Protein AF-F2UQ46-F1 (afdb_monomer)

Organism: Salpingoeca rosetta (strain ATCC 50818 / BSB-021) (NCBI:txid946362)

Nearest PDB structures (foldseek):
  3o65-assembly4_G  TM=6.814E-01  e=1.062E-08  Homo sapiens
  8pw1-assembly6_F  TM=6.190E-01  e=1.074E-02  Homo sapiens

Solvent-accessible surface area (backbone atoms only — not comparable to full-atom values): 15125 Å² total; per-residue (Å²): 132,88,80,50,79,50,65,61,63,87,51,29,34,46,59,35,20,48,21,34,64,69,51,40,86,81,65,51,72,69,53,53,52,45,38,47,72,50,54,46,28,73,75,68,38,80,86,59,77,57,53,56,27,94,57,87,82,64,42,50,58,35,70,67,52,52,37,52,54,38,44,78,73,45,28,45,64,43,74,59,61,89,90,52,71,68,70,75,88,92,68,86,73,80,57,47,29,33,45,38,42,36,64,50,86,48,72,69,26,52,51,27,41,75,69,52,69,28,84,22,61,46,38,23,21,39,33,37,72,44,64,91,47,92,73,73,40,54,26,31,37,42,44,27,88,43,98,61,74,41,81,58,42,42,58,66,47,43,30,55,53,52,40,60,37,44,80,62,68,24,51,46,26,46,26,26,73,51,76,76,77,75,77,72,76,78,78,82,82,80,80,78,87,85,81,88,85,78,91,83,83,85,89,83,86,84,87,82,84,85,80,89,79,88,85,92,86,85,88,82,78,79,91,76,78,87,80,82,79,91,80,85,90,84,87,80,92,78,90,134

Sequence (240 aa):
MDLYFETQRRQQCALHATNNFLQRKAYTRAGFDRICKTVLPAIRGSFFNPYKSPIPGIGNYDASVIVAALNEQGFDMEQHDLRKPLGGDACAWPVVGAIVNMPETGIGSRLARWSGVGDGRHFFCLRRRDFEQDGDGTWVLLDSKLASPQVVGGAGDTRARLQGYLDRHASVYLVKMRRQRGVAPAGDGDHHGDAQAAETRAQQGAGQKPGEQQNGEEERQEDQHKKQDDQQHEQPQHEQ

pLDDT: mean 72.82, std 21.79, range [30.97, 97.94]

Structure (mmCIF, N/CA/C/O backbone):
data_AF-F2UQ46-F1
#
_entry.id   AF-F2UQ46-F1
#
loop_
_atom_site.group_PDB
_atom_site.id
_atom_site.type_symbol
_atom_site.label_atom_id
_atom_site.label_alt_id
_atom_site.label_comp_id
_atom_site.label_asym_id
_atom_site.label_entity_id
_atom_site.label_seq_id
_atom_site.pdbx_PDB_ins_code
_atom_site.Cartn_x
_atom_site.Cartn_y
_atom_site.Cartn_z
_atom_site.occupancy
_atom_site.B_iso_or_equiv
_atom_site.auth_seq_id
_atom_site.auth_comp_id
_atom_site.auth_asym_id
_atom_site.auth_atom_id
_atom_site.pdbx_PDB_model_num
ATOM 1 N N . MET A 1 1 ? -19.564 -11.622 -1.787 1.00 55.31 1 MET A N 1
ATOM 2 C CA . MET A 1 1 ? -18.564 -11.185 -2.779 1.00 55.31 1 MET A CA 1
ATOM 3 C C . MET A 1 1 ? -17.205 -11.630 -2.280 1.00 55.31 1 MET A C 1
ATOM 5 O O . MET A 1 1 ? -16.850 -11.294 -1.148 1.00 55.31 1 MET A O 1
ATOM 9 N N . ASP A 1 2 ? -16.518 -12.453 -3.065 1.00 79.25 2 ASP A N 1
ATOM 10 C CA . ASP A 1 2 ? -15.220 -13.003 -2.682 1.00 79.25 2 ASP A CA 1
ATOM 11 C C . ASP A 1 2 ? -14.162 -11.902 -2.709 1.00 79.25 2 ASP A C 1
ATOM 13 O O . ASP A 1 2 ? -14.099 -11.097 -3.637 1.00 79.25 2 ASP A O 1
ATOM 17 N N . LEU A 1 3 ? -13.371 -11.829 -1.640 1.00 87.81 3 LEU A N 1
ATOM 18 C CA . LEU A 1 3 ? -12.334 -10.822 -1.470 1.00 87.81 3 LEU A CA 1
ATOM 19 C C . LEU A 1 3 ? -11.101 -11.247 -2.270 1.00 87.81 3 LEU A C 1
ATOM 21 O O . LEU A 1 3 ? -10.565 -12.336 -2.061 1.00 87.81 3 LEU A O 1
ATOM 25 N N . TYR A 1 4 ? -10.633 -10.387 -3.165 1.00 93.38 4 TYR A N 1
ATOM 26 C CA . TYR A 1 4 ? -9.419 -10.653 -3.921 1.00 93.38 4 TYR A CA 1
ATOM 27 C C . TYR A 1 4 ? -8.184 -10.443 -3.035 1.00 93.38 4 TYR A C 1
ATOM 29 O O . TYR A 1 4 ? -8.066 -9.429 -2.338 1.00 93.38 4 TYR A O 1
ATOM 37 N N . PHE A 1 5 ? -7.249 -11.396 -3.079 1.00 94.12 5 PHE A N 1
ATOM 38 C CA . PHE A 1 5 ? -6.028 -11.365 -2.279 1.00 94.12 5 PHE A CA 1
ATOM 39 C C . PHE A 1 5 ? -4.853 -12.050 -2.988 1.00 94.12 5 PHE A C 1
ATOM 41 O O . PHE A 1 5 ? -4.930 -13.214 -3.378 1.00 94.12 5 PHE A O 1
ATOM 48 N N . GLU A 1 6 ? -3.743 -11.328 -3.120 1.00 92.69 6 GLU A N 1
ATOM 49 C CA . GLU A 1 6 ? -2.448 -11.833 -3.565 1.00 92.69 6 GLU A CA 1
ATOM 50 C C . GLU A 1 6 ? -1.479 -11.951 -2.385 1.00 92.69 6 GLU A C 1
ATOM 52 O O . GLU A 1 6 ? -1.165 -10.965 -1.708 1.00 92.69 6 GLU A O 1
ATOM 57 N N . THR A 1 7 ? -0.941 -13.156 -2.198 1.00 89.38 7 THR A N 1
ATOM 58 C CA . THR A 1 7 ? 0.204 -13.422 -1.321 1.00 89.38 7 THR A CA 1
ATOM 59 C C . THR A 1 7 ? 1.517 -13.090 -2.029 1.00 89.38 7 THR A C 1
ATOM 61 O O . THR A 1 7 ? 1.673 -13.348 -3.228 1.00 89.38 7 THR A O 1
ATOM 64 N N . GLN A 1 8 ? 2.488 -12.579 -1.278 1.00 80.12 8 GLN A N 1
ATOM 65 C CA . GLN A 1 8 ? 3.733 -12.038 -1.799 1.00 80.12 8 GLN A CA 1
ATOM 66 C C . GLN A 1 8 ? 4.575 -13.111 -2.477 1.00 80.12 8 GLN A C 1
ATOM 68 O O . GLN A 1 8 ? 4.823 -14.185 -1.927 1.00 80.12 8 GLN A O 1
ATOM 73 N N . ARG A 1 9 ? 5.123 -12.768 -3.645 1.00 73.69 9 ARG A N 1
ATOM 74 C CA . ARG A 1 9 ? 6.247 -13.491 -4.242 1.00 73.69 9 ARG A CA 1
ATOM 75 C C . ARG A 1 9 ? 7.438 -12.545 -4.373 1.00 73.69 9 ARG A C 1
ATOM 77 O O . ARG A 1 9 ? 7.348 -11.501 -5.013 1.00 73.69 9 ARG A O 1
ATOM 84 N N . ARG A 1 10 ? 8.587 -12.932 -3.808 1.00 77.50 10 ARG A N 1
ATOM 85 C CA . ARG A 1 10 ? 9.839 -12.143 -3.845 1.00 77.50 10 ARG A CA 1
ATOM 86 C C . ARG A 1 10 ? 9.646 -10.744 -3.233 1.00 77.50 10 ARG A C 1
ATOM 88 O O . ARG A 1 10 ? 8.941 -10.612 -2.246 1.00 77.50 10 ARG A O 1
ATOM 95 N N . GLN A 1 11 ? 10.266 -9.702 -3.786 1.00 76.94 11 GLN A N 1
ATOM 96 C CA . GLN A 1 11 ? 10.249 -8.329 -3.259 1.00 76.94 11 GLN A CA 1
ATOM 97 C C . GLN A 1 11 ? 9.155 -7.447 -3.892 1.00 76.94 11 GLN A C 1
ATOM 99 O O . GLN A 1 11 ? 9.347 -6.252 -4.045 1.00 76.94 11 GLN A O 1
ATOM 104 N N . GLN A 1 12 ? 8.014 -8.022 -4.293 1.00 83.88 12 GLN A N 1
ATOM 105 C CA . GLN A 1 12 ? 6.952 -7.325 -5.042 1.00 83.88 12 GLN A CA 1
ATOM 106 C C . GLN A 1 12 ? 5.817 -6.780 -4.156 1.00 83.88 12 GLN A C 1
ATOM 108 O O . GLN A 1 12 ? 4.672 -6.693 -4.598 1.00 83.88 12 GLN A O 1
ATOM 113 N N . CYS A 1 13 ? 6.102 -6.418 -2.902 1.00 90.75 13 CYS A N 1
ATOM 114 C CA . CYS A 1 13 ? 5.077 -5.983 -1.944 1.00 90.75 13 CYS A CA 1
ATOM 115 C C . CYS A 1 13 ? 4.262 -4.777 -2.438 1.00 90.75 13 CYS A C 1
ATOM 117 O O . CYS A 1 13 ? 3.047 -4.774 -2.289 1.00 90.75 13 CYS A O 1
ATOM 119 N N . ALA A 1 14 ? 4.887 -3.807 -3.112 1.00 92.31 14 ALA A N 1
ATOM 120 C CA . ALA A 1 14 ? 4.182 -2.661 -3.689 1.00 92.31 14 ALA A CA 1
ATOM 121 C C . ALA A 1 14 ? 3.149 -3.074 -4.755 1.00 92.31 14 ALA A C 1
ATOM 123 O O . ALA A 1 14 ? 2.016 -2.604 -4.724 1.00 92.31 14 ALA A O 1
ATOM 124 N N . LEU A 1 15 ? 3.512 -3.999 -5.654 1.00 94.06 15 LEU A N 1
ATOM 125 C CA . LEU A 1 15 ? 2.605 -4.525 -6.681 1.00 94.06 15 LEU A CA 1
ATOM 126 C C . LEU A 1 15 ? 1.394 -5.213 -6.042 1.00 94.06 15 LEU A C 1
ATOM 128 O O . LEU A 1 15 ? 0.252 -4.927 -6.402 1.00 94.06 15 LEU A O 1
ATOM 132 N N . HIS A 1 16 ? 1.648 -6.099 -5.078 1.00 94.75 16 HIS A N 1
ATOM 133 C CA . HIS A 1 16 ? 0.586 -6.837 -4.402 1.00 94.75 16 HIS A CA 1
ATOM 134 C C . HIS A 1 16 ? -0.289 -5.920 -3.551 1.00 94.75 16 HIS A C 1
ATOM 136 O O . HIS A 1 16 ? -1.504 -6.052 -3.595 1.00 94.75 16 HIS A O 1
ATOM 142 N N . ALA A 1 17 ? 0.287 -4.945 -2.841 1.00 96.56 17 ALA A N 1
ATOM 143 C CA . ALA A 1 17 ? -0.478 -3.947 -2.096 1.00 96.56 17 ALA A CA 1
ATOM 144 C C . ALA A 1 17 ? -1.436 -3.172 -3.015 1.00 96.56 17 ALA A C 1
ATOM 146 O O . ALA A 1 17 ? -2.591 -2.960 -2.648 1.00 96.56 17 ALA A O 1
ATOM 147 N N . THR A 1 18 ? -0.999 -2.808 -4.226 1.00 96.94 18 THR A N 1
ATOM 148 C CA . THR A 1 18 ? -1.844 -2.133 -5.220 1.00 96.94 18 THR A CA 1
ATOM 149 C C . THR A 1 18 ? -2.939 -3.036 -5.778 1.00 96.94 18 THR A C 1
ATOM 151 O O . THR A 1 18 ? -4.098 -2.630 -5.784 1.00 96.94 18 THR A O 1
ATOM 154 N N . ASN A 1 19 ? -2.621 -4.260 -6.207 1.00 96.62 19 ASN A N 1
ATOM 155 C CA . ASN A 1 19 ? -3.632 -5.200 -6.710 1.00 96.62 19 ASN A CA 1
ATOM 156 C C . ASN A 1 19 ? -4.651 -5.572 -5.623 1.00 96.62 19 ASN A C 1
ATOM 158 O O . ASN A 1 19 ? -5.857 -5.569 -5.869 1.00 96.62 19 ASN A O 1
ATOM 162 N N . ASN A 1 20 ? -4.178 -5.817 -4.399 1.00 96.50 20 ASN A N 1
ATOM 163 C CA . ASN A 1 20 ? -5.026 -6.055 -3.236 1.00 96.50 20 ASN A CA 1
ATOM 164 C C . ASN A 1 20 ? -5.917 -4.845 -2.951 1.00 96.50 20 ASN A C 1
ATOM 166 O O . ASN A 1 20 ? -7.113 -5.004 -2.743 1.00 96.50 20 ASN A O 1
ATOM 170 N N . PHE A 1 21 ? -5.384 -3.624 -2.999 1.00 96.31 21 PHE A N 1
ATOM 171 C CA . PHE A 1 21 ? -6.189 -2.420 -2.798 1.00 96.31 21 PHE A CA 1
ATOM 172 C C . PHE A 1 21 ? -7.291 -2.273 -3.863 1.00 96.31 21 PHE A C 1
ATOM 174 O O . PHE A 1 21 ? -8.438 -1.956 -3.540 1.00 96.31 21 PHE A O 1
ATOM 181 N N . LEU A 1 22 ? -6.941 -2.525 -5.129 1.00 95.19 22 LEU A N 1
ATOM 182 C CA . LEU A 1 22 ? -7.849 -2.464 -6.278 1.00 95.19 22 LEU A CA 1
ATOM 183 C C . LEU A 1 22 ? -8.808 -3.658 -6.354 1.00 95.19 22 LEU A C 1
ATOM 185 O O . LEU A 1 22 ? -9.691 -3.660 -7.208 1.00 95.19 22 LEU A O 1
ATOM 189 N N . GLN A 1 23 ? -8.629 -4.657 -5.483 1.00 94.81 23 GLN A N 1
ATOM 190 C CA . GLN A 1 23 ? -9.434 -5.876 -5.420 1.00 94.81 23 GLN A CA 1
ATOM 191 C C . GLN A 1 23 ? -9.486 -6.648 -6.751 1.00 94.81 23 GLN A C 1
ATOM 193 O O . GLN A 1 23 ? -10.472 -7.306 -7.070 1.00 94.81 23 GLN A O 1
ATOM 198 N N . ARG A 1 24 ? -8.403 -6.578 -7.535 1.00 95.06 24 ARG A N 1
ATOM 199 C CA . ARG A 1 24 ? -8.207 -7.335 -8.779 1.00 95.06 24 ARG A CA 1
ATOM 200 C C . ARG A 1 24 ? -6.747 -7.295 -9.214 1.00 95.06 24 ARG A C 1
ATOM 202 O O . ARG A 1 24 ? -5.991 -6.404 -8.828 1.00 95.06 24 ARG A O 1
ATOM 209 N N . LYS A 1 25 ? -6.378 -8.184 -10.137 1.00 95.00 25 LYS A N 1
ATOM 210 C CA . LYS A 1 25 ? -5.054 -8.192 -10.777 1.00 95.00 25 LYS A CA 1
ATOM 211 C C . LYS A 1 25 ? -4.927 -7.098 -11.842 1.00 95.00 25 LYS A C 1
ATOM 213 O O . LYS A 1 25 ? -4.844 -7.387 -13.033 1.00 95.00 25 LYS A O 1
ATOM 218 N N . ALA A 1 26 ? -4.969 -5.836 -11.425 1.00 96.25 26 ALA A N 1
ATOM 219 C CA . ALA A 1 26 ? -4.916 -4.685 -12.329 1.00 96.25 26 ALA A CA 1
ATOM 220 C C . ALA A 1 26 ? -3.523 -4.484 -12.941 1.00 96.25 26 ALA A C 1
ATOM 222 O O . ALA A 1 26 ? -3.402 -4.063 -14.090 1.00 96.25 26 ALA A O 1
ATOM 223 N N . TYR A 1 27 ? -2.477 -4.807 -12.182 1.00 95.00 27 TYR A N 1
ATOM 224 C CA . TYR A 1 27 ? -1.097 -4.624 -12.593 1.00 95.00 27 TYR A CA 1
ATOM 225 C C . TYR A 1 27 ? -0.311 -5.932 -12.557 1.00 95.00 27 TYR A C 1
ATOM 227 O O . TYR A 1 27 ? -0.532 -6.836 -11.750 1.00 95.00 27 TYR A O 1
ATOM 235 N N . THR A 1 28 ? 0.673 -5.999 -13.447 1.00 93.06 28 THR A N 1
ATOM 236 C CA . THR A 1 28 ? 1.763 -6.973 -13.416 1.00 93.06 28 THR A CA 1
ATOM 237 C C . THR A 1 28 ? 3.072 -6.237 -13.150 1.00 93.06 28 THR A C 1
ATOM 239 O O . THR A 1 28 ? 3.133 -5.009 -13.236 1.00 93.06 28 THR A O 1
ATOM 242 N N . ARG A 1 29 ? 4.154 -6.985 -12.912 1.00 89.31 29 ARG A N 1
ATOM 243 C CA . ARG A 1 29 ? 5.511 -6.421 -12.855 1.00 89.31 29 ARG A CA 1
ATOM 244 C C . ARG A 1 29 ? 5.823 -5.551 -14.079 1.00 89.31 29 ARG A C 1
ATOM 246 O O . ARG A 1 29 ? 6.318 -4.445 -13.924 1.00 89.31 29 ARG A O 1
ATOM 253 N N . ALA A 1 30 ? 5.479 -6.018 -15.281 1.00 89.00 30 ALA A N 1
ATOM 254 C CA . ALA A 1 30 ? 5.693 -5.254 -16.509 1.00 89.00 30 ALA A CA 1
ATOM 255 C C . ALA A 1 30 ? 4.884 -3.943 -16.525 1.00 89.00 30 ALA A C 1
ATOM 257 O O . ALA A 1 30 ? 5.377 -2.920 -16.992 1.00 89.00 30 ALA A O 1
ATOM 258 N N . GLY A 1 31 ? 3.667 -3.955 -15.968 1.00 90.50 31 GLY A N 1
ATOM 259 C CA . GLY A 1 31 ? 2.848 -2.753 -15.801 1.00 90.50 31 GLY A CA 1
ATOM 260 C C . GLY A 1 31 ? 3.481 -1.725 -14.858 1.00 90.50 31 GLY A C 1
ATOM 261 O O . GLY A 1 31 ? 3.540 -0.547 -15.195 1.00 90.50 31 GLY A O 1
ATOM 262 N N . PHE A 1 32 ? 4.017 -2.161 -13.717 1.00 90.75 32 PHE A N 1
ATOM 263 C CA . PHE A 1 32 ? 4.753 -1.274 -12.808 1.00 90.75 32 PHE A CA 1
ATOM 264 C C . PHE A 1 32 ? 6.066 -0.776 -13.428 1.00 90.75 32 PHE A C 1
ATOM 266 O O . PHE A 1 32 ? 6.385 0.406 -13.332 1.00 90.75 32 PHE A O 1
ATOM 273 N N . ASP A 1 33 ? 6.792 -1.641 -14.142 1.00 87.75 33 ASP A N 1
ATOM 274 C CA . ASP A 1 33 ? 8.019 -1.256 -14.843 1.00 87.75 33 ASP A CA 1
ATOM 275 C C . ASP A 1 33 ? 7.740 -0.197 -15.931 1.00 87.75 33 ASP A C 1
ATOM 277 O O . ASP A 1 33 ? 8.563 0.697 -16.128 1.00 87.75 33 ASP A O 1
ATOM 281 N N . ARG A 1 34 ? 6.575 -0.241 -16.598 1.00 89.44 34 ARG A N 1
ATOM 282 C CA . ARG A 1 34 ? 6.111 0.816 -17.518 1.00 89.44 34 ARG A CA 1
ATOM 283 C C . ARG A 1 34 ? 5.908 2.145 -16.790 1.00 89.44 34 ARG A C 1
ATOM 285 O O . ARG A 1 34 ? 6.371 3.175 -17.271 1.00 89.44 34 ARG A O 1
ATOM 292 N N . ILE A 1 35 ? 5.243 2.136 -15.632 1.00 88.38 35 ILE A N 1
ATOM 293 C CA . ILE A 1 35 ? 5.022 3.351 -14.827 1.00 88.38 35 ILE A CA 1
ATOM 294 C C . ILE A 1 35 ? 6.360 4.000 -14.461 1.00 88.38 35 ILE A C 1
ATOM 296 O O . ILE A 1 35 ? 6.535 5.203 -14.654 1.00 88.38 35 ILE A O 1
ATOM 300 N N . CYS A 1 36 ? 7.326 3.199 -14.010 1.00 84.50 36 CYS A N 1
ATOM 301 C CA . CYS A 1 36 ? 8.673 3.668 -13.706 1.00 84.50 36 CYS A CA 1
ATOM 302 C C . CYS A 1 36 ? 9.379 4.284 -14.924 1.00 84.50 36 CYS A C 1
ATOM 304 O O . CYS A 1 36 ? 10.020 5.318 -14.797 1.00 84.50 36 CYS A O 1
ATOM 306 N N . LYS A 1 37 ? 9.277 3.668 -16.105 1.00 81.75 37 LYS A N 1
ATOM 307 C CA . LYS A 1 37 ? 10.033 4.097 -17.297 1.00 81.75 37 LYS A CA 1
ATOM 308 C C . LYS A 1 37 ? 9.385 5.236 -18.077 1.00 81.75 37 LYS A C 1
ATOM 310 O O . LYS A 1 37 ? 10.080 5.919 -18.820 1.00 81.75 37 LYS A O 1
ATOM 315 N N . THR A 1 38 ? 8.074 5.415 -17.951 1.00 80.25 38 THR A N 1
ATOM 316 C CA . THR A 1 38 ? 7.314 6.323 -18.820 1.00 80.25 38 THR A CA 1
ATOM 317 C C . THR A 1 38 ? 6.565 7.380 -18.023 1.00 80.25 38 THR A C 1
ATOM 319 O O . THR A 1 38 ? 6.729 8.569 -18.276 1.00 80.25 38 THR A O 1
ATOM 322 N N . VAL A 1 39 ? 5.766 6.968 -17.038 1.00 78.31 39 VAL A N 1
ATOM 323 C CA . VAL A 1 39 ? 4.841 7.875 -16.341 1.00 78.31 39 VAL A CA 1
ATOM 324 C C . VAL A 1 39 ? 5.587 8.787 -15.369 1.00 78.31 39 VAL A C 1
ATOM 326 O O . VAL A 1 39 ? 5.401 10.001 -15.387 1.00 78.31 39 VAL A O 1
ATOM 329 N N . LEU A 1 40 ? 6.463 8.227 -14.532 1.00 78.44 40 LEU A N 1
ATOM 330 C CA . LEU A 1 40 ? 7.175 9.012 -13.520 1.00 78.44 40 LEU A CA 1
ATOM 331 C C . LEU A 1 40 ? 8.181 10.015 -14.113 1.00 78.44 40 LEU A C 1
ATOM 333 O O . LEU A 1 40 ? 8.153 11.165 -13.675 1.00 78.44 40 LEU A O 1
ATOM 337 N N . PRO A 1 41 ? 8.995 9.664 -15.128 1.00 78.00 41 PRO A N 1
ATOM 338 C CA . PRO A 1 41 ? 9.852 10.627 -15.816 1.00 78.00 41 PRO A CA 1
ATOM 339 C C . PRO A 1 41 ? 9.079 11.787 -16.451 1.00 78.00 41 PRO A C 1
ATOM 341 O O . PRO A 1 41 ? 9.528 12.927 -16.379 1.00 78.00 41 PRO A O 1
ATOM 344 N N . ALA A 1 42 ? 7.894 11.527 -17.014 1.00 68.69 42 ALA A N 1
ATOM 345 C CA . ALA A 1 42 ? 7.064 12.571 -17.615 1.00 68.69 42 ALA A CA 1
ATOM 346 C C . ALA A 1 42 ? 6.514 13.574 -16.583 1.00 68.69 42 ALA A C 1
ATOM 348 O O . ALA A 1 42 ? 6.337 14.745 -16.903 1.00 68.69 42 ALA A O 1
ATOM 349 N N . ILE A 1 43 ? 6.256 13.132 -15.345 1.00 69.81 43 ILE A N 1
ATOM 350 C CA . ILE A 1 43 ? 5.653 13.965 -14.288 1.00 69.81 43 ILE A CA 1
ATOM 351 C C . ILE A 1 43 ? 6.714 14.620 -13.388 1.00 69.81 43 ILE A C 1
ATOM 353 O O . ILE A 1 43 ? 6.498 15.718 -12.882 1.00 69.81 43 ILE A O 1
ATOM 357 N N . ARG A 1 44 ? 7.846 13.948 -13.143 1.00 70.56 44 ARG A N 1
ATOM 358 C CA . ARG A 1 44 ? 8.874 14.377 -12.171 1.00 70.56 44 ARG A CA 1
ATOM 359 C C . ARG A 1 44 ? 10.229 14.712 -12.802 1.00 70.56 44 ARG A C 1
ATOM 361 O O . ARG A 1 44 ? 11.149 15.084 -12.078 1.00 70.56 44 ARG A O 1
ATOM 368 N N . GLY A 1 45 ? 10.345 14.595 -14.125 1.00 66.75 45 GLY A N 1
ATOM 369 C CA . GLY A 1 45 ? 11.578 14.796 -14.882 1.00 66.75 45 GLY A CA 1
ATOM 370 C C . GLY A 1 45 ? 12.426 13.525 -15.008 1.00 66.75 45 GLY A C 1
ATOM 371 O O . GLY A 1 45 ? 12.419 12.649 -14.142 1.00 66.75 45 GLY A O 1
ATOM 372 N N . SER A 1 46 ? 13.201 13.437 -16.093 1.00 64.06 46 SER A N 1
ATOM 373 C CA . SER A 1 46 ? 13.976 12.243 -16.476 1.00 64.06 46 SER A CA 1
ATOM 374 C C . SER A 1 46 ? 15.101 11.842 -15.514 1.00 64.06 46 SER A C 1
ATOM 376 O O . SER A 1 46 ? 15.623 10.738 -15.627 1.00 64.06 46 SER A O 1
ATOM 378 N N . PHE A 1 47 ? 15.473 12.708 -14.566 1.00 60.31 47 PHE A N 1
ATOM 379 C CA . PHE A 1 47 ? 16.511 12.438 -13.562 1.00 60.31 47 PHE A CA 1
ATOM 380 C C . PHE A 1 47 ? 15.962 11.823 -12.262 1.00 60.31 47 PHE A C 1
ATOM 382 O O . PHE A 1 47 ? 16.732 11.516 -11.353 1.00 60.31 47 PHE A O 1
ATOM 389 N N . PHE A 1 48 ? 14.643 11.632 -12.148 1.00 61.72 48 PHE A N 1
ATOM 390 C CA . PHE A 1 48 ? 14.037 10.959 -11.001 1.00 61.72 48 PHE A CA 1
ATOM 391 C C . PHE A 1 48 ? 14.252 9.440 -11.091 1.00 61.72 48 PHE A C 1
ATOM 393 O O . PHE A 1 48 ? 13.882 8.830 -12.092 1.00 61.72 48 PHE A O 1
ATOM 400 N N . ASN A 1 49 ? 14.808 8.814 -10.045 1.00 59.16 49 ASN A N 1
ATOM 401 C CA . ASN A 1 49 ? 14.930 7.356 -9.960 1.00 59.16 49 ASN A CA 1
ATOM 402 C C . ASN A 1 49 ? 13.684 6.748 -9.277 1.00 59.16 49 ASN A C 1
ATOM 404 O O . ASN A 1 49 ? 13.542 6.867 -8.060 1.00 59.16 49 ASN A O 1
ATOM 408 N N . PRO A 1 50 ? 12.787 6.070 -10.014 1.00 58.16 50 PRO A N 1
ATOM 409 C CA . PRO A 1 50 ? 11.556 5.489 -9.472 1.00 58.16 50 PRO A CA 1
ATOM 410 C C . PRO A 1 50 ? 11.768 4.115 -8.809 1.00 58.16 50 PRO A C 1
ATOM 412 O O . PRO A 1 50 ? 10.803 3.478 -8.375 1.00 58.16 50 PRO A O 1
ATOM 415 N N . TYR A 1 51 ? 13.010 3.623 -8.774 1.00 61.59 51 TYR A N 1
ATOM 416 C CA . TYR A 1 51 ? 13.375 2.328 -8.214 1.00 61.59 51 TYR A CA 1
ATOM 417 C C . TYR A 1 51 ? 14.113 2.505 -6.884 1.00 61.59 51 TYR A C 1
ATOM 419 O O . TYR A 1 51 ? 15.058 3.282 -6.781 1.00 61.59 51 TYR A O 1
ATOM 427 N N . LYS A 1 52 ? 13.728 1.718 -5.871 1.00 58.88 52 LYS A N 1
ATOM 428 C CA . LYS A 1 52 ? 14.410 1.678 -4.562 1.00 58.88 52 LYS A CA 1
ATOM 429 C C . LYS A 1 52 ? 15.609 0.726 -4.516 1.00 58.88 52 LYS A C 1
ATOM 431 O O . LYS A 1 52 ? 16.231 0.564 -3.471 1.00 58.88 52 LYS A O 1
ATOM 436 N N . SER A 1 53 ? 15.920 0.071 -5.633 1.00 52.44 53 SER A N 1
ATOM 437 C CA . SER A 1 53 ? 17.089 -0.790 -5.798 1.00 52.44 53 SER A CA 1
ATOM 438 C C . SER A 1 53 ? 17.877 -0.339 -7.031 1.00 52.44 53 SER A C 1
ATOM 440 O O . SER A 1 53 ? 17.253 0.003 -8.039 1.00 52.44 53 SER A O 1
ATOM 442 N N . PRO A 1 54 ? 19.222 -0.384 -6.995 1.00 49.06 54 PRO A N 1
ATOM 443 C CA . PRO A 1 54 ? 20.067 -0.108 -8.158 1.00 49.06 54 PRO A CA 1
ATOM 444 C C . PRO A 1 54 ? 19.923 -1.154 -9.277 1.00 49.06 54 PRO A C 1
ATOM 446 O O . PRO A 1 54 ? 20.493 -0.972 -10.349 1.00 49.06 54 PRO A O 1
ATOM 449 N N . ILE A 1 55 ? 19.167 -2.238 -9.055 1.00 53.78 55 ILE A N 1
ATOM 450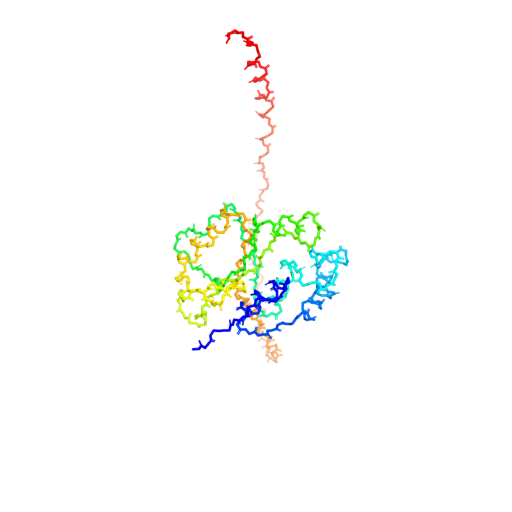 C CA . ILE A 1 55 ? 18.912 -3.285 -10.047 1.00 53.78 55 ILE A CA 1
ATOM 451 C C . ILE A 1 55 ? 17.460 -3.165 -10.546 1.00 53.78 55 ILE A C 1
ATOM 453 O O . ILE A 1 55 ? 16.521 -3.583 -9.848 1.00 53.78 55 ILE A O 1
ATOM 457 N N . PRO A 1 56 ? 17.241 -2.633 -11.763 1.00 54.34 56 PRO A N 1
ATOM 458 C CA . PRO A 1 56 ? 15.923 -2.586 -12.379 1.00 54.34 56 PRO A CA 1
ATOM 459 C C . PRO A 1 56 ? 15.291 -3.982 -12.439 1.00 54.34 56 PRO A C 1
ATOM 461 O O . PRO A 1 56 ? 15.906 -4.951 -12.883 1.00 54.34 56 PRO A O 1
ATOM 464 N N . GLY A 1 57 ? 14.034 -4.095 -12.005 1.00 55.09 57 GLY A N 1
ATOM 465 C CA . GLY A 1 57 ? 13.262 -5.331 -12.135 1.00 55.09 57 GLY A CA 1
ATOM 466 C C . GLY A 1 57 ? 13.299 -6.300 -10.943 1.00 55.09 57 GLY A C 1
ATOM 467 O O . GLY A 1 57 ? 12.686 -7.359 -11.007 1.00 55.09 57 GLY A O 1
ATOM 468 N N . ILE A 1 58 ? 13.914 -5.987 -9.804 1.00 61.03 58 ILE A N 1
ATOM 469 C CA . ILE A 1 58 ? 13.755 -6.864 -8.617 1.00 61.03 58 ILE A CA 1
ATOM 470 C C . ILE A 1 58 ? 12.334 -6.769 -8.015 1.00 61.03 58 ILE A C 1
ATOM 472 O O . ILE A 1 58 ? 11.875 -7.689 -7.334 1.00 61.03 58 ILE A O 1
ATOM 476 N N . GLY A 1 59 ? 11.590 -5.711 -8.358 1.00 61.50 59 GLY A N 1
ATOM 477 C CA . GLY A 1 59 ? 10.215 -5.484 -7.908 1.00 61.50 59 GLY A CA 1
ATOM 478 C C . GLY A 1 59 ? 10.097 -4.603 -6.663 1.00 61.50 59 GLY A C 1
ATOM 479 O O . GLY A 1 59 ? 8.998 -4.447 -6.143 1.00 61.50 59 GLY A O 1
ATOM 480 N N . ASN A 1 60 ? 11.211 -4.022 -6.207 1.00 77.88 60 ASN A N 1
ATOM 481 C CA . ASN A 1 60 ? 11.247 -3.070 -5.103 1.00 77.88 60 ASN A CA 1
ATOM 482 C C . ASN A 1 60 ? 10.893 -1.657 -5.606 1.00 77.88 60 ASN A C 1
ATOM 484 O O . ASN A 1 60 ? 11.760 -0.898 -6.053 1.00 77.88 60 ASN A O 1
ATOM 488 N N . TYR A 1 61 ? 9.597 -1.355 -5.603 1.00 84.50 61 TYR A N 1
ATOM 489 C CA . TYR A 1 61 ? 9.044 -0.110 -6.129 1.00 84.50 61 TYR A CA 1
ATOM 490 C C . TYR A 1 61 ? 8.884 0.953 -5.042 1.00 84.50 61 TYR A C 1
ATOM 492 O O . TYR A 1 61 ? 8.582 0.649 -3.887 1.00 84.50 61 TYR A O 1
ATOM 500 N N . ASP A 1 62 ? 9.053 2.215 -5.430 1.00 85.56 62 ASP A N 1
ATOM 501 C CA . ASP A 1 62 ? 8.762 3.348 -4.560 1.00 85.56 62 ASP A CA 1
ATOM 502 C C . ASP A 1 62 ? 7.251 3.624 -4.429 1.00 85.56 62 ASP A C 1
ATOM 504 O O . ASP A 1 62 ? 6.451 3.244 -5.288 1.00 85.56 62 ASP A O 1
ATOM 508 N N . ALA A 1 63 ? 6.857 4.337 -3.366 1.00 89.62 63 ALA A N 1
ATOM 509 C CA . ALA A 1 63 ? 5.477 4.772 -3.160 1.00 89.62 63 ALA A CA 1
ATOM 510 C C . ALA A 1 63 ? 4.942 5.593 -4.346 1.00 89.62 63 ALA A C 1
ATOM 512 O O . ALA A 1 63 ? 3.764 5.482 -4.675 1.00 89.62 63 ALA A O 1
ATOM 513 N N . SER A 1 64 ? 5.790 6.363 -5.036 1.00 89.62 64 SER A N 1
ATOM 514 C CA . SER A 1 64 ? 5.410 7.112 -6.241 1.00 89.62 64 SER A CA 1
ATOM 515 C C . SER A 1 64 ? 4.862 6.228 -7.367 1.00 89.62 64 SER A C 1
ATOM 517 O O . SER A 1 64 ? 3.966 6.659 -8.092 1.00 89.62 64 SER A O 1
ATOM 519 N N . VAL A 1 65 ? 5.330 4.981 -7.485 1.00 91.69 65 VAL A N 1
ATOM 520 C CA . VAL A 1 65 ? 4.808 4.010 -8.460 1.00 91.69 65 VAL A CA 1
ATOM 521 C C . VAL A 1 65 ? 3.377 3.616 -8.095 1.00 91.69 65 VAL A C 1
ATOM 523 O O . VAL A 1 65 ? 2.515 3.564 -8.969 1.00 91.69 65 VAL A O 1
ATOM 526 N N . ILE A 1 66 ? 3.107 3.415 -6.800 1.00 95.12 66 ILE A N 1
ATOM 527 C CA . ILE A 1 66 ? 1.761 3.133 -6.284 1.00 95.12 66 ILE A CA 1
ATOM 528 C C . ILE A 1 66 ? 0.843 4.341 -6.508 1.00 95.12 66 ILE A C 1
ATOM 530 O O . ILE A 1 66 ? -0.272 4.159 -6.987 1.00 95.12 66 ILE A O 1
ATOM 534 N N . VAL A 1 67 ? 1.314 5.565 -6.230 1.00 94.31 67 VAL A N 1
ATOM 535 C CA . VAL A 1 67 ? 0.555 6.803 -6.497 1.00 94.31 67 VAL A CA 1
ATOM 536 C C . VAL A 1 67 ? 0.157 6.875 -7.969 1.00 94.31 67 VAL A C 1
ATOM 538 O O . VAL A 1 67 ? -1.015 7.055 -8.279 1.00 94.31 67 VAL A O 1
ATOM 541 N N . ALA A 1 68 ? 1.110 6.698 -8.886 1.00 93.06 68 ALA A N 1
ATOM 542 C CA . ALA A 1 68 ? 0.837 6.754 -10.318 1.00 93.06 68 ALA A CA 1
ATOM 543 C C . ALA A 1 68 ? -0.141 5.652 -10.768 1.00 93.06 68 ALA A C 1
ATOM 545 O O . ALA A 1 68 ? -1.077 5.938 -11.512 1.00 93.06 68 ALA A O 1
ATOM 546 N N . ALA A 1 69 ? 0.025 4.423 -10.269 1.00 95.38 69 ALA A N 1
ATOM 547 C CA . ALA A 1 69 ? -0.880 3.313 -10.559 1.00 95.38 69 ALA A CA 1
ATOM 548 C C . ALA A 1 69 ? -2.308 3.594 -10.066 1.00 95.38 69 ALA A C 1
ATOM 550 O O . ALA A 1 69 ? -3.269 3.451 -10.813 1.00 95.38 69 ALA A O 1
ATOM 551 N N . LEU A 1 70 ? -2.470 4.043 -8.821 1.00 95.88 70 LEU A N 1
ATOM 552 C CA . LEU A 1 70 ? -3.784 4.381 -8.270 1.00 95.88 70 LEU A CA 1
ATOM 553 C C . LEU A 1 70 ? -4.416 5.576 -8.996 1.00 95.88 70 LEU A C 1
ATOM 555 O O . LEU A 1 70 ? -5.621 5.560 -9.257 1.00 95.88 70 LEU A O 1
ATOM 559 N N . ASN A 1 71 ? -3.606 6.549 -9.420 1.00 94.12 71 ASN A N 1
ATOM 560 C CA . ASN A 1 71 ? -4.070 7.681 -10.214 1.00 94.12 71 ASN A CA 1
ATOM 561 C C . ASN A 1 71 ? -4.643 7.255 -11.570 1.00 94.12 71 ASN A C 1
ATOM 563 O O . ASN A 1 71 ? -5.707 7.756 -11.934 1.00 94.12 71 ASN A O 1
ATOM 567 N N . GLU A 1 72 ? -3.995 6.330 -12.289 1.00 94.38 72 GLU A N 1
ATOM 568 C CA . GLU A 1 72 ? -4.527 5.748 -13.537 1.00 94.38 72 GLU A CA 1
ATOM 569 C C . GLU A 1 72 ? -5.883 5.047 -13.317 1.00 94.38 72 GLU A C 1
ATOM 571 O O . GLU A 1 72 ? -6.681 4.949 -14.244 1.00 94.38 72 GLU A O 1
ATOM 576 N N . GLN A 1 73 ? -6.163 4.580 -12.094 1.00 95.00 73 GLN A N 1
ATOM 577 C CA . GLN A 1 73 ? -7.400 3.880 -11.727 1.00 95.00 73 GLN A CA 1
ATOM 578 C C . GLN A 1 73 ? -8.457 4.783 -11.066 1.00 95.00 73 GLN A C 1
ATOM 580 O O . GLN A 1 73 ? -9.436 4.276 -10.525 1.00 95.00 73 GLN A O 1
ATOM 585 N N . GLY A 1 74 ? -8.279 6.108 -11.094 1.00 94.19 74 GLY A N 1
ATOM 586 C CA . GLY A 1 74 ? -9.267 7.050 -10.554 1.00 94.19 74 GLY A CA 1
ATOM 587 C C . GLY A 1 74 ? -9.246 7.196 -9.030 1.00 94.19 74 GLY A C 1
ATOM 588 O O . GLY A 1 74 ? -10.240 7.616 -8.443 1.00 94.19 74 GLY A O 1
ATOM 589 N N . PHE A 1 75 ? 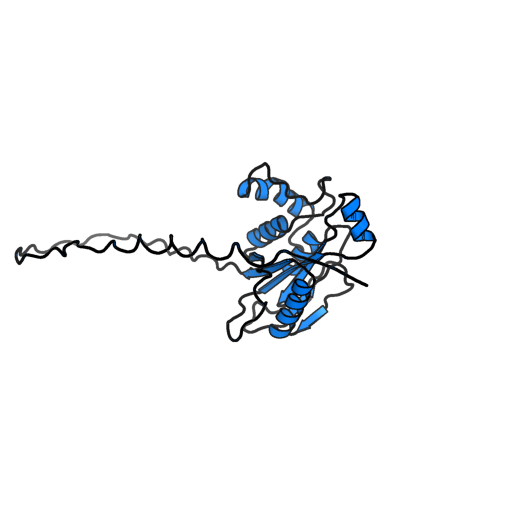-8.127 6.881 -8.381 1.00 94.50 75 PHE A N 1
ATOM 590 C CA . PHE A 1 75 ? -7.922 7.125 -6.954 1.00 94.50 75 PHE A CA 1
ATOM 591 C C . PHE A 1 75 ? -6.862 8.203 -6.738 1.00 94.50 75 PHE A C 1
ATOM 593 O O . PHE A 1 75 ? -5.915 8.308 -7.512 1.00 94.50 75 PHE A O 1
ATOM 600 N N . ASP A 1 76 ? -7.014 8.975 -5.667 1.00 93.94 76 ASP A N 1
ATOM 601 C CA . ASP A 1 76 ? -5.997 9.890 -5.154 1.00 93.94 76 ASP A CA 1
ATOM 602 C C . ASP A 1 76 ? -5.355 9.264 -3.914 1.00 93.94 76 ASP A C 1
ATOM 604 O O . ASP A 1 76 ? -6.061 8.852 -2.992 1.00 93.94 76 ASP A O 1
ATOM 608 N N . MET A 1 77 ? -4.023 9.180 -3.893 1.00 94.56 77 MET A N 1
ATOM 609 C CA . MET A 1 77 ? -3.245 8.663 -2.764 1.00 94.56 77 MET A CA 1
ATOM 610 C C . MET A 1 77 ? -2.367 9.773 -2.184 1.00 94.56 77 MET A C 1
ATOM 612 O O . MET A 1 77 ? -1.438 10.245 -2.838 1.00 94.56 77 MET A O 1
ATOM 616 N N . GLU A 1 78 ? -2.635 10.149 -0.937 1.00 91.81 78 GLU A N 1
ATOM 617 C CA . GLU A 1 78 ? -1.974 11.257 -0.242 1.00 91.81 78 GLU A CA 1
ATOM 618 C C . GLU A 1 78 ? -1.267 10.746 1.011 1.00 91.81 78 GLU A C 1
ATOM 620 O O . GLU A 1 78 ? -1.840 9.982 1.788 1.00 91.81 78 GLU A O 1
ATOM 625 N N . GLN A 1 79 ? -0.021 11.167 1.237 1.00 93.81 79 GLN A N 1
ATOM 626 C CA . GLN A 1 79 ? 0.682 10.821 2.470 1.00 93.81 79 GLN A CA 1
ATOM 627 C C . GLN A 1 79 ? 0.060 11.561 3.657 1.00 93.81 79 GLN A C 1
ATOM 629 O O . GLN A 1 79 ? -0.127 12.776 3.611 1.00 93.81 79 GLN A O 1
ATOM 634 N N . HIS A 1 80 ? -0.223 10.830 4.731 1.00 91.06 80 HIS A N 1
ATOM 635 C CA . HIS A 1 80 ? -0.673 11.412 5.987 1.00 91.06 80 HIS A CA 1
ATOM 636 C C . HIS A 1 80 ? 0.488 12.100 6.714 1.00 91.06 80 HIS A C 1
ATOM 638 O O . HIS A 1 80 ? 1.605 11.577 6.769 1.00 91.06 80 HIS A O 1
ATOM 644 N N . ASP A 1 81 ? 0.214 13.268 7.292 1.00 84.44 81 ASP A N 1
ATOM 645 C CA . ASP A 1 81 ? 1.180 14.013 8.100 1.00 84.44 81 ASP A CA 1
ATOM 646 C C . ASP A 1 81 ? 1.352 13.330 9.462 1.00 84.44 81 ASP A C 1
ATOM 648 O O . ASP A 1 81 ? 0.414 13.281 10.254 1.00 84.44 81 ASP A O 1
ATOM 652 N N . LEU A 1 82 ? 2.561 12.835 9.747 1.00 80.06 82 LEU A N 1
ATOM 653 C CA . LEU A 1 82 ? 2.889 12.110 10.983 1.00 80.06 82 LEU A CA 1
ATOM 654 C C . LEU A 1 82 ? 2.608 12.917 12.259 1.00 80.06 82 LEU A C 1
ATOM 656 O O . LEU A 1 82 ? 2.444 12.337 13.326 1.00 80.06 82 LEU A O 1
ATOM 660 N N . ARG A 1 83 ? 2.568 14.250 12.158 1.00 77.31 83 ARG A N 1
ATOM 661 C CA . ARG A 1 83 ? 2.329 15.156 13.291 1.00 77.31 83 ARG A CA 1
ATOM 662 C C . ARG A 1 83 ? 0.849 15.298 13.630 1.00 77.31 83 ARG A C 1
ATOM 664 O O . ARG A 1 83 ? 0.514 15.879 14.656 1.00 77.31 83 ARG A O 1
ATOM 671 N N . LYS A 1 84 ? -0.038 14.833 12.748 1.00 80.75 84 LYS A N 1
ATOM 672 C CA . LYS A 1 84 ? -1.484 14.924 12.929 1.00 80.75 84 LYS A CA 1
ATOM 673 C C . LYS A 1 84 ? -2.003 13.565 13.385 1.00 80.75 84 LYS A C 1
ATOM 675 O O . LYS A 1 84 ? -1.706 12.570 12.718 1.00 80.75 84 LYS A O 1
ATOM 680 N N . PRO A 1 85 ? -2.802 13.493 14.459 1.00 77.38 85 PRO A N 1
ATOM 681 C CA . PRO A 1 85 ? -3.443 12.240 14.816 1.00 77.38 85 PRO A CA 1
ATOM 682 C C . PRO A 1 85 ? -4.338 11.777 13.664 1.00 77.38 85 PRO A C 1
ATOM 684 O O . PRO A 1 85 ? -4.976 12.583 12.977 1.00 77.38 85 PRO A O 1
ATOM 687 N N . LEU A 1 86 ? -4.413 10.464 13.457 1.00 78.44 86 LEU A N 1
ATOM 688 C CA . LEU A 1 86 ? -5.411 9.846 12.584 1.00 78.44 86 LEU A CA 1
ATOM 689 C C . LEU A 1 86 ? -6.776 9.834 13.290 1.00 78.44 86 LEU A C 1
ATOM 691 O O . LEU A 1 86 ? -7.379 8.788 13.499 1.00 78.44 86 LEU A O 1
ATOM 695 N N . GLY A 1 87 ? -7.254 11.005 13.706 1.00 64.81 87 GLY A N 1
ATOM 696 C CA . GLY A 1 87 ? -8.493 11.139 14.460 1.00 64.81 87 GLY A CA 1
ATOM 697 C C . GLY A 1 87 ? -8.605 12.458 15.219 1.00 64.81 87 GLY A C 1
ATOM 698 O O . GLY A 1 87 ? -7.770 12.774 16.058 1.00 64.81 87 GLY A O 1
ATOM 699 N N . GLY A 1 88 ? -9.680 13.178 14.912 1.00 54.47 88 GLY A N 1
ATOM 700 C CA . GLY A 1 88 ? -10.377 14.163 15.736 1.00 54.47 88 GLY A CA 1
ATOM 701 C C . GLY A 1 88 ? -11.867 14.043 15.385 1.00 54.47 88 GLY A C 1
ATOM 702 O O . GLY A 1 88 ? -12.192 13.643 14.260 1.00 54.47 88 GLY A O 1
ATOM 703 N N . ASP A 1 89 ? -12.751 14.265 16.353 1.00 55.66 89 ASP A N 1
ATOM 704 C CA . ASP A 1 89 ? -14.145 13.811 16.310 1.00 55.66 89 ASP A CA 1
ATOM 705 C C . ASP A 1 89 ? -15.009 14.405 15.171 1.00 55.66 89 ASP A C 1
ATOM 707 O O . ASP A 1 89 ? -14.792 15.510 14.678 1.00 55.66 89 ASP A O 1
ATOM 711 N N . ALA A 1 90 ? -16.034 13.626 14.796 1.00 52.25 90 ALA A N 1
ATOM 712 C CA . ALA A 1 90 ? -17.252 13.976 14.045 1.00 52.25 90 ALA A CA 1
ATOM 713 C C . ALA A 1 90 ? -17.219 14.219 12.516 1.00 52.25 90 ALA A C 1
ATOM 715 O O . ALA A 1 90 ? -18.295 14.257 11.919 1.00 52.25 90 ALA A O 1
ATOM 716 N N . CYS A 1 91 ? -16.073 14.329 11.836 1.00 48.50 91 CYS A N 1
ATOM 717 C CA . CYS A 1 91 ? -16.081 14.550 10.377 1.00 48.50 91 CYS A CA 1
ATOM 718 C C . CYS A 1 91 ? -16.119 13.244 9.560 1.00 48.50 91 CYS A C 1
ATOM 720 O O . CYS A 1 91 ? -15.485 12.249 9.920 1.00 48.50 91 CYS A O 1
ATOM 722 N N . ALA A 1 92 ? -16.827 13.277 8.424 1.00 62.94 92 ALA A N 1
ATOM 723 C CA . ALA A 1 92 ? -16.818 12.221 7.419 1.00 62.94 92 ALA A CA 1
ATOM 724 C C . ALA A 1 92 ? -15.374 11.818 7.078 1.00 62.94 92 ALA A C 1
ATOM 726 O O . ALA A 1 92 ? -14.521 12.671 6.827 1.00 62.94 92 ALA A O 1
ATOM 727 N N . TRP A 1 93 ? -15.103 10.514 7.039 1.00 76.31 93 TRP A N 1
ATOM 728 C CA . TRP A 1 93 ? -13.823 9.968 6.597 1.00 76.31 93 TRP A CA 1
ATOM 729 C C . TRP A 1 93 ? -13.989 9.432 5.167 1.00 76.31 93 TRP A C 1
ATOM 731 O O . TRP A 1 93 ? -14.224 8.239 4.993 1.00 76.31 93 TRP A O 1
ATOM 741 N N . PRO A 1 94 ? -13.897 10.281 4.116 1.00 80.88 94 PRO A N 1
ATOM 742 C CA . PRO A 1 94 ? -14.155 9.898 2.720 1.00 80.88 94 PRO A CA 1
ATOM 743 C C . PRO A 1 94 ? -13.001 9.076 2.116 1.00 80.88 94 PRO A C 1
ATOM 745 O O . PRO A 1 94 ? -12.672 9.193 0.935 1.00 80.88 94 PRO A O 1
ATOM 748 N N . VAL A 1 95 ? -12.326 8.292 2.952 1.00 88.44 95 VAL A N 1
ATOM 749 C CA . VAL A 1 95 ? -11.190 7.451 2.610 1.00 88.44 95 VAL A CA 1
ATOM 750 C C . VAL A 1 95 ? -11.720 6.048 2.367 1.00 88.44 95 VAL A C 1
ATOM 752 O O . VAL A 1 95 ? -12.416 5.470 3.196 1.00 88.44 95 VAL A O 1
ATOM 755 N N . VAL A 1 96 ? -11.380 5.488 1.212 1.00 92.06 96 VAL A N 1
ATOM 756 C CA . VAL A 1 96 ? -11.816 4.142 0.811 1.00 92.06 96 VAL A CA 1
ATOM 757 C C . VAL A 1 96 ? -10.780 3.076 1.171 1.00 92.06 96 VAL A C 1
ATOM 759 O O . VAL A 1 96 ? -11.086 1.881 1.212 1.00 92.06 96 VAL A O 1
ATOM 762 N N . GLY A 1 97 ? -9.550 3.495 1.465 1.00 94.38 97 GLY A N 1
ATOM 763 C CA . GLY A 1 97 ? -8.508 2.631 1.990 1.00 94.38 97 GLY A CA 1
ATOM 764 C C . GLY A 1 97 ? -7.224 3.387 2.325 1.00 94.38 97 GLY A C 1
ATOM 765 O O . GLY A 1 97 ? -7.138 4.600 2.162 1.00 94.38 97 GLY A O 1
ATOM 766 N N . ALA A 1 98 ? -6.207 2.663 2.769 1.00 96.62 98 ALA A N 1
ATOM 767 C CA . ALA A 1 98 ? -4.885 3.196 3.045 1.00 96.62 98 ALA A CA 1
ATOM 768 C C . ALA A 1 98 ? -3.800 2.245 2.529 1.00 96.62 98 ALA A C 1
ATOM 770 O O . ALA A 1 98 ? -3.962 1.026 2.585 1.00 96.62 98 ALA A O 1
ATOM 771 N N . ILE A 1 99 ? -2.683 2.802 2.068 1.00 97.94 99 ILE A N 1
ATOM 772 C CA . ILE A 1 99 ? -1.440 2.071 1.803 1.00 97.94 99 ILE A CA 1
ATOM 773 C C . ILE A 1 99 ? -0.469 2.385 2.940 1.00 97.94 99 ILE A C 1
ATOM 775 O O . ILE A 1 99 ? -0.282 3.547 3.296 1.00 97.94 99 ILE A O 1
ATOM 779 N N . VAL A 1 100 ? 0.165 1.367 3.510 1.00 97.12 100 VAL A N 1
ATOM 780 C CA . VAL A 1 100 ? 1.121 1.517 4.613 1.00 97.12 100 VAL A CA 1
ATOM 781 C C . VAL A 1 100 ? 2.493 1.053 4.151 1.00 97.12 100 VAL A C 1
ATOM 783 O O . VAL A 1 100 ? 2.614 -0.021 3.575 1.00 97.12 100 VAL A O 1
ATOM 786 N N . ASN A 1 101 ? 3.518 1.860 4.418 1.00 95.00 101 ASN A N 1
ATOM 787 C CA . ASN A 1 101 ? 4.925 1.554 4.185 1.00 95.00 101 ASN A CA 1
ATOM 788 C C . ASN A 1 101 ? 5.647 1.379 5.530 1.00 95.00 101 ASN A C 1
ATOM 790 O O . ASN A 1 101 ? 6.149 2.344 6.127 1.00 95.00 101 ASN A O 1
ATOM 794 N N . MET A 1 102 ? 5.671 0.146 6.021 1.00 93.06 102 MET A N 1
ATOM 795 C CA . MET A 1 102 ? 6.152 -0.206 7.354 1.00 93.06 102 MET A CA 1
ATOM 796 C C . MET A 1 102 ? 7.660 -0.485 7.347 1.00 93.06 102 MET A C 1
ATOM 798 O O . MET A 1 102 ? 8.113 -1.267 6.511 1.00 93.06 102 MET A O 1
ATOM 802 N N . PRO A 1 103 ? 8.454 0.092 8.267 1.00 89.31 103 PRO A N 1
ATOM 803 C CA . PRO A 1 103 ? 9.842 -0.311 8.436 1.00 89.31 103 PRO A CA 1
ATOM 804 C C . PRO A 1 103 ? 9.916 -1.726 9.019 1.00 89.31 103 PRO A C 1
ATOM 806 O O . PRO A 1 103 ? 9.291 -2.043 10.029 1.00 89.31 103 PRO A O 1
ATOM 809 N N . GLU A 1 104 ? 10.720 -2.580 8.402 1.00 82.75 104 GLU A N 1
ATOM 810 C CA . GLU A 1 104 ? 10.999 -3.920 8.894 1.00 82.75 104 GLU A CA 1
ATOM 811 C C . GLU A 1 104 ? 12.206 -3.899 9.832 1.00 82.75 104 GLU A C 1
ATOM 813 O O . GLU A 1 104 ? 13.263 -3.323 9.529 1.00 82.75 104 GLU A O 1
ATOM 818 N N . THR A 1 105 ? 12.079 -4.572 10.973 1.00 74.88 105 THR A N 1
ATOM 819 C CA . THR A 1 105 ? 13.074 -4.550 12.058 1.00 74.88 105 THR A CA 1
ATOM 820 C C . THR A 1 105 ? 13.916 -5.827 12.166 1.00 74.88 105 THR A C 1
ATOM 822 O O . THR A 1 105 ? 14.865 -5.860 12.955 1.00 74.88 105 THR A O 1
ATOM 825 N N . GLY A 1 106 ? 13.613 -6.853 11.362 1.00 73.19 106 GLY A N 1
ATOM 826 C CA . GLY A 1 106 ? 14.282 -8.157 11.389 1.00 73.19 106 GLY A CA 1
ATOM 827 C C . GLY A 1 106 ? 15.720 -8.158 10.850 1.00 73.19 106 GLY A C 1
ATOM 828 O O . GLY A 1 106 ? 16.158 -7.249 10.150 1.00 73.19 106 GLY A O 1
ATOM 829 N N . ILE A 1 107 ? 16.472 -9.224 11.141 1.00 73.56 107 ILE A N 1
ATOM 830 C CA . ILE A 1 107 ? 17.862 -9.396 10.669 1.00 73.56 107 ILE A CA 1
ATOM 831 C C . ILE A 1 107 ? 17.952 -9.312 9.136 1.00 73.56 107 ILE A C 1
ATOM 833 O O . ILE A 1 107 ? 18.830 -8.632 8.608 1.00 73.56 107 ILE A O 1
ATOM 837 N N . GLY A 1 108 ? 17.001 -9.923 8.422 1.00 69.50 108 GLY A N 1
ATOM 838 C CA . GLY A 1 108 ? 16.942 -9.871 6.958 1.00 69.50 108 GLY A CA 1
ATOM 839 C C . GLY A 1 108 ? 16.773 -8.456 6.394 1.00 69.50 108 GLY A C 1
ATOM 840 O O . GLY A 1 108 ? 17.409 -8.120 5.398 1.00 69.50 108 GLY A O 1
ATOM 841 N N . SER A 1 109 ? 15.992 -7.588 7.047 1.00 70.38 109 SER A N 1
ATOM 842 C CA . SER A 1 109 ? 15.818 -6.202 6.593 1.00 70.38 109 SER A CA 1
ATOM 843 C C . SER A 1 109 ? 17.030 -5.328 6.914 1.00 70.38 109 SER A C 1
ATOM 845 O O . SER A 1 109 ? 17.377 -4.448 6.128 1.00 70.38 109 SER A O 1
ATOM 847 N N . ARG A 1 110 ? 17.731 -5.597 8.026 1.00 73.44 110 ARG A N 1
ATOM 848 C CA . ARG A 1 110 ? 19.020 -4.956 8.344 1.00 73.44 110 ARG A CA 1
ATOM 849 C C . ARG A 1 110 ? 20.076 -5.291 7.292 1.00 73.44 110 ARG A C 1
ATOM 851 O O . ARG A 1 110 ? 20.751 -4.386 6.812 1.00 73.44 110 ARG A O 1
ATOM 858 N N . LEU A 1 111 ? 20.161 -6.560 6.890 1.00 70.69 111 LEU A N 1
ATOM 859 C CA . LEU A 1 111 ? 21.038 -7.016 5.808 1.00 70.69 111 LEU A CA 1
ATOM 860 C C . LEU A 1 111 ? 20.659 -6.390 4.460 1.00 70.69 111 LEU A C 1
ATOM 862 O O . LEU A 1 111 ? 21.542 -5.948 3.728 1.00 70.69 111 LEU A O 1
ATOM 866 N N . ALA A 1 112 ? 19.365 -6.297 4.138 1.00 70.44 112 ALA A N 1
ATOM 867 C CA . ALA A 1 112 ? 18.896 -5.655 2.906 1.00 70.44 112 ALA A CA 1
ATOM 868 C C . ALA A 1 112 ? 19.285 -4.168 2.836 1.00 70.44 112 ALA A C 1
ATOM 870 O O . ALA A 1 112 ? 19.749 -3.715 1.791 1.00 70.44 112 ALA A O 1
ATOM 871 N N . ARG A 1 113 ? 19.164 -3.439 3.958 1.00 72.88 113 ARG A N 1
ATOM 872 C CA . ARG A 1 113 ? 19.625 -2.046 4.066 1.00 72.88 113 ARG A CA 1
ATOM 873 C C . ARG A 1 113 ? 21.138 -1.932 3.918 1.00 72.88 113 ARG A C 1
ATOM 875 O O . ARG A 1 113 ? 21.605 -1.107 3.143 1.00 72.88 113 ARG A O 1
ATOM 882 N N . TRP A 1 114 ? 21.895 -2.767 4.632 1.00 73.44 114 TRP A N 1
ATOM 883 C CA . TRP A 1 114 ? 23.362 -2.750 4.591 1.00 73.44 114 TRP A CA 1
ATOM 884 C C . TRP A 1 114 ? 23.918 -3.080 3.198 1.00 73.44 114 TRP A C 1
ATOM 886 O O . TRP A 1 114 ? 24.883 -2.469 2.757 1.00 73.44 114 TRP A O 1
ATOM 896 N N . SER A 1 115 ? 23.274 -4.002 2.480 1.00 69.38 115 SER A N 1
ATOM 897 C CA . SER A 1 115 ? 23.664 -4.407 1.122 1.00 69.38 115 SER A CA 1
ATOM 898 C C . SER A 1 115 ? 23.125 -3.498 0.009 1.00 69.38 115 SER A C 1
ATOM 900 O O . SER A 1 115 ? 23.436 -3.726 -1.158 1.00 69.38 115 SER A O 1
ATOM 902 N N . GLY A 1 116 ? 22.288 -2.503 0.327 1.00 62.91 116 GLY A N 1
ATOM 903 C CA . GLY A 1 116 ? 21.654 -1.634 -0.672 1.00 62.91 116 GLY A CA 1
ATOM 904 C C . GLY A 1 116 ? 20.631 -2.339 -1.579 1.00 62.91 116 GLY A C 1
ATOM 905 O O . GLY A 1 116 ? 20.203 -1.778 -2.587 1.00 62.91 116 GLY A O 1
ATOM 906 N N . VAL A 1 117 ? 20.219 -3.567 -1.243 1.00 63.97 117 VAL A N 1
ATOM 907 C CA . VAL A 1 117 ? 19.254 -4.360 -2.031 1.00 63.97 117 VAL A CA 1
ATOM 908 C C . VAL A 1 117 ? 17.800 -3.968 -1.708 1.00 63.97 117 VAL A C 1
ATOM 910 O O . VAL A 1 117 ? 16.884 -4.256 -2.484 1.00 63.97 117 VAL A O 1
ATOM 913 N N . GLY A 1 118 ? 17.570 -3.231 -0.617 1.00 66.81 118 GLY A N 1
ATOM 914 C CA . GLY A 1 118 ? 16.298 -2.562 -0.343 1.00 66.81 118 GLY A CA 1
ATOM 915 C C . GLY A 1 118 ? 16.347 -1.634 0.869 1.00 66.81 118 GLY A C 1
ATOM 916 O O . GLY A 1 118 ? 17.315 -1.626 1.620 1.00 66.81 118 GLY A O 1
ATOM 917 N N . ASP A 1 119 ? 15.280 -0.865 1.092 1.00 69.31 119 ASP A N 1
ATOM 918 C CA . ASP A 1 119 ? 15.173 0.075 2.221 1.00 69.31 119 ASP A CA 1
ATOM 919 C C . ASP A 1 119 ? 14.722 -0.605 3.528 1.00 69.31 119 ASP A C 1
ATOM 921 O O . ASP A 1 119 ? 14.589 0.038 4.573 1.00 69.31 119 ASP A O 1
ATOM 925 N N . GLY A 1 120 ? 14.519 -1.927 3.485 1.00 80.19 120 GLY A N 1
ATOM 926 C CA . GLY A 1 120 ? 14.021 -2.710 4.607 1.00 80.19 120 GLY A CA 1
ATOM 927 C C . GLY A 1 120 ? 12.625 -2.265 5.020 1.00 80.19 120 GLY A C 1
ATOM 928 O O . GLY A 1 120 ? 12.356 -2.205 6.217 1.00 80.19 120 GLY A O 1
ATOM 929 N N . ARG A 1 121 ? 11.775 -1.889 4.060 1.00 87.50 121 ARG A N 1
ATOM 930 C CA . ARG A 1 121 ? 10.377 -1.540 4.299 1.00 87.50 121 ARG A CA 1
ATOM 931 C C . ARG A 1 121 ? 9.435 -2.416 3.480 1.00 87.50 121 ARG A C 1
ATOM 933 O O . ARG A 1 121 ? 9.831 -3.057 2.509 1.00 87.50 121 ARG A O 1
ATOM 940 N N . HIS A 1 122 ? 8.176 -2.445 3.897 1.00 91.00 122 HIS A N 1
ATOM 941 C CA . HIS A 1 122 ? 7.157 -3.324 3.342 1.00 91.00 122 HIS A CA 1
ATOM 942 C C . HIS A 1 122 ? 5.841 -2.594 3.125 1.00 91.00 122 HIS A C 1
ATOM 944 O O . HIS A 1 122 ? 5.358 -1.890 4.015 1.00 91.00 122 HIS A O 1
ATOM 950 N N . PHE A 1 123 ? 5.267 -2.788 1.938 1.00 94.69 123 PHE A N 1
ATOM 951 C CA . PHE A 1 123 ? 3.974 -2.233 1.572 1.00 94.69 123 PHE A CA 1
ATOM 952 C C . PHE A 1 123 ? 2.848 -3.243 1.792 1.00 94.69 123 PHE A C 1
ATOM 954 O O . PHE A 1 123 ? 2.919 -4.384 1.337 1.00 94.69 123 PHE A O 1
ATOM 961 N N . PHE A 1 124 ? 1.769 -2.783 2.415 1.00 96.81 124 PHE A N 1
ATOM 962 C CA . PHE A 1 124 ? 0.483 -3.478 2.497 1.00 96.81 124 PHE A CA 1
ATOM 963 C C . PHE A 1 124 ? -0.658 -2.459 2.489 1.00 96.81 124 PHE A C 1
ATOM 965 O O . PHE A 1 124 ? -0.413 -1.250 2.531 1.00 96.81 124 PHE A O 1
ATOM 972 N N . CYS A 1 125 ? -1.907 -2.921 2.420 1.00 97.62 125 CYS A N 1
ATOM 973 C CA . CYS A 1 125 ? -3.054 -2.019 2.404 1.00 97.62 125 CYS A CA 1
ATOM 974 C C . CYS A 1 125 ? -4.147 -2.396 3.403 1.00 97.62 125 CYS A C 1
ATOM 976 O O . CYS A 1 125 ? -4.309 -3.556 3.778 1.00 97.62 125 CYS A O 1
ATOM 978 N N . LEU A 1 126 ? -4.893 -1.381 3.834 1.00 96.62 126 LEU A N 1
ATOM 979 C CA . LEU A 1 126 ? -6.177 -1.531 4.504 1.00 96.62 126 LEU A CA 1
ATOM 980 C C . LEU A 1 126 ? -7.250 -1.035 3.542 1.00 96.62 126 LEU A C 1
ATOM 982 O O . LEU A 1 126 ? -7.101 0.032 2.945 1.00 96.62 126 LEU A O 1
ATOM 986 N N . ARG A 1 127 ? -8.326 -1.796 3.369 1.00 93.62 127 ARG A N 1
ATOM 987 C CA . ARG A 1 127 ? -9.364 -1.485 2.387 1.00 93.62 127 ARG A CA 1
ATOM 988 C C . ARG A 1 127 ? -10.743 -1.637 3.002 1.00 93.62 127 ARG A C 1
ATOM 990 O O . ARG A 1 127 ? -11.034 -2.656 3.623 1.00 93.62 127 ARG A O 1
ATOM 997 N N . ARG A 1 128 ? -11.605 -0.645 2.779 1.00 91.44 128 ARG A N 1
ATOM 998 C CA . ARG A 1 128 ? -13.040 -0.761 3.051 1.00 91.44 128 ARG A CA 1
ATOM 999 C C . ARG A 1 128 ? -13.657 -1.736 2.045 1.00 91.44 128 ARG A C 1
ATOM 1001 O O . ARG A 1 128 ? -13.575 -1.476 0.848 1.00 91.44 128 ARG A O 1
ATOM 1008 N N . ARG A 1 129 ? -14.232 -2.850 2.506 1.00 85.00 129 ARG A N 1
ATOM 1009 C CA . ARG A 1 129 ? -14.832 -3.885 1.642 1.00 85.00 129 ARG A CA 1
ATOM 1010 C C . ARG A 1 129 ? -16.026 -3.343 0.868 1.00 85.00 129 ARG A C 1
ATOM 1012 O O . ARG A 1 129 ? -16.066 -3.456 -0.349 1.00 85.00 129 ARG A O 1
ATOM 1019 N N . ASP A 1 130 ? -16.926 -2.678 1.576 1.00 75.12 130 ASP A N 1
ATOM 1020 C CA . ASP A 1 130 ? -18.240 -2.289 1.060 1.00 75.12 130 ASP A CA 1
ATOM 1021 C C . ASP A 1 130 ? -18.253 -0.800 0.715 1.00 75.12 130 ASP A C 1
ATOM 1023 O O . ASP A 1 130 ? -19.146 -0.051 1.084 1.00 75.12 130 ASP A O 1
ATOM 1027 N N . PHE A 1 131 ? -17.190 -0.318 0.069 1.00 68.94 131 PHE A N 1
ATOM 1028 C CA . PHE A 1 131 ? -17.012 1.120 -0.129 1.00 68.94 131 PHE A CA 1
ATOM 1029 C C . PHE A 1 131 ? -17.989 1.757 -1.113 1.00 68.94 131 PHE A C 1
ATOM 1031 O O . PHE A 1 131 ? -18.057 2.983 -1.142 1.00 68.94 131 PHE A O 1
ATOM 1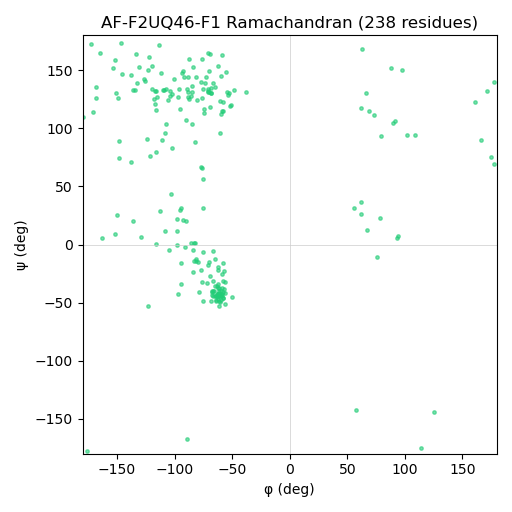038 N N . GLU A 1 132 ? -18.679 0.943 -1.903 1.00 64.81 132 GLU A N 1
ATOM 1039 C CA . GLU A 1 132 ? -19.759 1.354 -2.799 1.00 64.81 132 GLU A CA 1
ATOM 1040 C C . GLU A 1 132 ? -21.096 1.499 -2.055 1.00 64.81 132 GLU A C 1
ATOM 1042 O O . GLU A 1 132 ? -22.019 2.103 -2.588 1.00 64.81 132 GLU A O 1
ATOM 1047 N N . GLN A 1 133 ? -21.198 0.972 -0.830 1.00 64.94 133 GLN A N 1
ATOM 1048 C CA . GLN A 1 133 ? -22.367 1.116 0.033 1.00 64.94 133 GLN A CA 1
ATOM 1049 C C . GLN A 1 133 ? -22.203 2.327 0.961 1.00 64.94 133 GLN A C 1
ATOM 1051 O O . GLN A 1 133 ? -21.089 2.680 1.367 1.00 64.94 133 GLN A O 1
ATOM 1056 N N . ASP A 1 134 ? -23.326 2.955 1.309 1.00 62.19 134 ASP A N 1
ATOM 1057 C CA . ASP A 1 134 ? -23.355 4.045 2.280 1.00 62.19 134 ASP A CA 1
ATOM 1058 C C . ASP A 1 134 ? -22.986 3.539 3.689 1.00 62.19 134 ASP A C 1
ATOM 1060 O O . ASP A 1 134 ? -23.412 2.465 4.116 1.00 62.19 134 ASP A O 1
ATOM 1064 N N . GLY A 1 135 ? -22.186 4.323 4.423 1.00 67.38 135 GLY A N 1
ATOM 1065 C CA . GLY A 1 135 ? -21.731 4.018 5.788 1.00 67.38 135 GLY A CA 1
ATOM 1066 C C . GLY A 1 135 ? -20.220 3.782 5.933 1.00 67.38 135 GLY A C 1
ATOM 1067 O O . GLY A 1 135 ? -19.439 3.960 4.995 1.00 67.38 135 GLY A O 1
ATOM 1068 N N . ASP A 1 136 ? -19.795 3.400 7.143 1.00 68.56 136 ASP A N 1
ATOM 1069 C CA . ASP A 1 136 ? -18.374 3.241 7.503 1.00 68.56 136 ASP A CA 1
ATOM 1070 C C . ASP A 1 136 ? -17.741 1.944 6.966 1.00 68.56 136 ASP A C 1
ATOM 1072 O O . ASP A 1 136 ? -16.521 1.894 6.767 1.00 68.56 136 ASP A O 1
ATOM 1076 N N . GLY A 1 137 ? -18.573 0.938 6.664 1.00 80.25 137 GLY A N 1
ATOM 1077 C CA . GLY A 1 137 ? -18.206 -0.351 6.068 1.00 80.25 137 GLY A CA 1
ATOM 1078 C C . GLY A 1 137 ? -17.270 -1.218 6.923 1.00 80.25 137 GLY A C 1
ATOM 1079 O O . GLY A 1 137 ? -16.675 -0.769 7.902 1.00 80.25 137 GLY A O 1
ATOM 1080 N N . THR A 1 138 ? -17.101 -2.485 6.531 1.00 89.69 138 THR A N 1
ATOM 1081 C CA . THR A 1 138 ? -16.088 -3.355 7.153 1.00 89.69 138 THR A CA 1
ATOM 1082 C C . THR A 1 138 ? -14.733 -3.142 6.492 1.00 89.69 138 THR A C 1
ATOM 1084 O O . THR A 1 138 ? -14.607 -3.200 5.267 1.00 89.69 138 THR A O 1
ATOM 1087 N N . TRP A 1 139 ? -13.694 -2.956 7.297 1.00 93.31 139 TRP A N 1
ATOM 1088 C CA . TRP A 1 139 ? -12.322 -2.813 6.834 1.00 93.31 139 TRP A CA 1
ATOM 1089 C C . TRP A 1 139 ? -11.536 -4.107 6.982 1.00 93.31 139 TRP A C 1
ATOM 1091 O O . TRP A 1 139 ? -11.670 -4.846 7.961 1.00 93.31 139 TRP A O 1
ATOM 1101 N N . VAL A 1 140 ? -10.679 -4.361 5.999 1.00 95.38 140 VAL A N 1
ATOM 1102 C CA . VAL A 1 140 ? -9.773 -5.509 5.968 1.00 95.38 140 VAL A CA 1
ATOM 1103 C C . VAL A 1 140 ? -8.336 -5.063 5.765 1.00 95.38 140 VAL A C 1
ATOM 1105 O O . VAL A 1 140 ? -8.056 -4.157 4.984 1.00 95.38 140 VAL A O 1
ATOM 1108 N N . LEU A 1 141 ? -7.425 -5.732 6.460 1.00 97.38 141 LEU A N 1
ATOM 1109 C CA . LEU A 1 141 ? -5.990 -5.687 6.250 1.00 97.38 141 LEU A CA 1
ATOM 1110 C C . LEU A 1 141 ? -5.614 -6.738 5.203 1.00 97.38 141 LEU A C 1
ATOM 1112 O O . LEU A 1 141 ? -5.902 -7.927 5.350 1.00 97.38 141 LEU A O 1
ATOM 1116 N N . LEU A 1 142 ? -4.935 -6.277 4.162 1.00 96.81 142 LEU A N 1
ATOM 1117 C CA . LEU A 1 142 ? -4.474 -7.063 3.029 1.00 96.81 142 LEU A CA 1
ATOM 1118 C C . LEU A 1 142 ? -2.952 -6.943 2.942 1.00 96.81 142 LEU A C 1
ATOM 1120 O O . LEU A 1 142 ? -2.393 -6.214 2.117 1.00 96.81 142 LEU A O 1
ATOM 1124 N N . ASP A 1 143 ? -2.279 -7.665 3.830 1.00 95.69 143 ASP A N 1
ATOM 1125 C CA . ASP A 1 143 ? -0.833 -7.817 3.794 1.00 95.69 143 ASP A CA 1
ATOM 1126 C C . ASP A 1 143 ? -0.471 -9.104 3.058 1.00 95.69 143 ASP A C 1
ATOM 1128 O O . ASP A 1 143 ? -0.777 -10.206 3.503 1.00 95.69 143 ASP A O 1
ATOM 1132 N N . SER A 1 144 ? 0.220 -8.948 1.933 1.00 92.44 144 SER A N 1
ATOM 1133 C CA . SER A 1 144 ? 0.691 -10.052 1.101 1.00 92.44 144 SER A CA 1
ATOM 1134 C C . SER A 1 144 ? 1.618 -11.050 1.829 1.00 92.44 144 SER A C 1
ATOM 1136 O O . SER A 1 144 ? 1.795 -12.164 1.344 1.00 92.44 144 SER A O 1
ATOM 1138 N N . LYS A 1 145 ? 2.188 -10.713 2.994 1.00 91.62 145 LYS A N 1
ATOM 1139 C CA . LYS A 1 145 ? 2.950 -11.656 3.837 1.00 91.62 145 LYS A CA 1
ATOM 1140 C C . LYS A 1 145 ? 2.081 -12.581 4.687 1.00 91.62 145 LYS A C 1
ATOM 1142 O O . LYS A 1 145 ? 2.594 -13.558 5.229 1.00 91.62 145 LYS A O 1
ATOM 1147 N N . LEU A 1 146 ? 0.794 -12.278 4.830 1.00 92.06 146 LEU A N 1
ATOM 1148 C CA . LEU A 1 146 ? -0.149 -13.108 5.569 1.00 92.06 146 LEU A CA 1
ATOM 1149 C C . LEU A 1 146 ? -0.691 -14.231 4.682 1.00 92.06 146 LEU A C 1
ATOM 1151 O O . LEU A 1 146 ? -0.792 -14.093 3.465 1.00 92.06 146 LEU A O 1
ATOM 1155 N N . ALA A 1 147 ? -1.089 -15.337 5.311 1.00 90.81 147 ALA A N 1
ATOM 1156 C CA . ALA A 1 147 ? -1.746 -16.444 4.616 1.00 90.81 147 ALA A CA 1
ATOM 1157 C C . ALA A 1 147 ? -3.162 -16.079 4.136 1.00 90.81 147 ALA A C 1
ATOM 1159 O O . ALA A 1 147 ? -3.650 -16.645 3.161 1.00 90.81 147 ALA A O 1
ATOM 1160 N N . SER A 1 148 ? -3.818 -15.134 4.812 1.00 93.19 148 SER A N 1
ATOM 1161 C CA . SER A 1 148 ? -5.170 -14.686 4.492 1.00 93.19 148 SER A CA 1
ATOM 1162 C C . SER A 1 148 ? -5.399 -13.229 4.916 1.00 93.19 148 SER A C 1
ATOM 1164 O O . SER A 1 148 ? -4.714 -12.739 5.821 1.00 93.19 148 SER A O 1
ATOM 1166 N N . PRO A 1 149 ? -6.394 -12.546 4.320 1.00 94.81 149 PRO A N 1
ATOM 1167 C CA . PRO A 1 149 ? -6.866 -11.242 4.780 1.00 94.81 149 PRO A CA 1
ATOM 1168 C C . PRO A 1 149 ? -7.288 -11.271 6.252 1.00 94.81 149 PRO A C 1
ATOM 1170 O O . PRO A 1 149 ? -7.805 -12.281 6.735 1.00 94.81 149 PRO A O 1
ATOM 1173 N N . GLN A 1 150 ? -7.113 -10.152 6.955 1.00 95.75 150 GLN A N 1
ATOM 1174 C CA . GLN A 1 150 ? -7.543 -10.001 8.348 1.00 95.75 150 GLN A CA 1
ATOM 1175 C C . GLN A 1 150 ? -8.617 -8.925 8.461 1.00 95.75 150 GLN A C 1
ATOM 1177 O O . GLN A 1 150 ? -8.458 -7.826 7.936 1.00 95.75 150 GLN A O 1
ATOM 1182 N N . VAL A 1 151 ? -9.710 -9.217 9.161 1.00 94.94 151 VAL A N 1
ATOM 1183 C CA . VAL A 1 151 ? -10.730 -8.207 9.470 1.00 94.94 151 VAL A CA 1
ATOM 1184 C C . VAL A 1 151 ? -10.165 -7.237 10.504 1.00 94.94 151 VAL A C 1
ATOM 1186 O O . VAL A 1 151 ? -9.586 -7.656 11.504 1.00 94.94 151 VAL A O 1
ATOM 1189 N N . VAL A 1 152 ? -10.311 -5.940 10.241 1.00 94.81 152 VAL A N 1
ATOM 1190 C CA . VAL A 1 152 ? -9.857 -4.869 11.138 1.00 94.81 152 VAL A CA 1
ATOM 1191 C C . VAL A 1 152 ? -11.010 -4.373 12.005 1.00 94.81 152 VAL A C 1
ATOM 1193 O O . VAL A 1 152 ? -10.806 -4.178 13.197 1.00 94.81 152 VAL A O 1
ATOM 1196 N N . GLY A 1 153 ? -12.196 -4.198 11.415 1.00 91.69 153 GLY A N 1
ATOM 1197 C CA . GLY A 1 153 ? -13.371 -3.628 12.077 1.00 91.69 153 GLY A CA 1
ATOM 1198 C C . GLY A 1 153 ? -13.934 -2.441 11.299 1.00 91.69 153 GLY A C 1
ATOM 1199 O O . GLY A 1 153 ? -13.919 -2.447 10.066 1.00 91.69 153 GLY A O 1
ATOM 1200 N N . GLY A 1 154 ? -14.434 -1.434 12.012 1.00 89.75 154 GLY A N 1
ATOM 1201 C CA . GLY A 1 154 ? -14.995 -0.218 11.424 1.00 89.75 154 GLY A CA 1
ATOM 1202 C C . GLY A 1 154 ? -13.965 0.893 11.195 1.00 89.75 154 GLY A C 1
ATOM 1203 O O . GLY A 1 154 ? -12.745 0.708 11.295 1.00 89.75 154 GLY A O 1
ATOM 1204 N N . ALA A 1 155 ? -14.470 2.097 10.920 1.00 87.94 155 ALA A N 1
ATOM 1205 C CA . ALA A 1 155 ? -13.647 3.284 10.706 1.00 87.94 155 ALA A CA 1
ATOM 1206 C C . ALA A 1 155 ? -12.796 3.659 11.938 1.00 87.94 155 ALA A C 1
ATOM 1208 O O . ALA A 1 155 ? -11.635 4.052 11.811 1.00 87.94 155 ALA A O 1
ATOM 1209 N N . GLY A 1 156 ? -13.361 3.533 13.144 1.00 88.75 156 GLY A N 1
ATOM 1210 C CA . GLY A 1 156 ? -12.649 3.757 14.409 1.00 88.75 156 GLY A CA 1
ATOM 1211 C C . GLY A 1 156 ? -11.475 2.796 14.599 1.00 88.75 156 GLY A C 1
ATOM 1212 O O . GLY A 1 156 ? -10.339 3.243 14.761 1.00 88.75 156 GLY A O 1
ATOM 1213 N N . ASP A 1 157 ? -11.727 1.490 14.478 1.00 91.50 157 ASP A N 1
ATOM 1214 C CA . ASP A 1 157 ? -10.702 0.446 14.628 1.00 91.50 157 ASP A CA 1
ATOM 1215 C C . ASP A 1 157 ? -9.569 0.612 13.614 1.00 91.50 157 ASP A C 1
ATOM 1217 O O . ASP A 1 157 ? -8.389 0.455 13.933 1.00 91.50 157 ASP A O 1
ATOM 1221 N N . THR A 1 158 ? -9.920 0.979 12.381 1.00 92.69 158 THR A N 1
ATOM 1222 C CA . THR A 1 158 ? -8.948 1.216 11.311 1.00 92.69 158 THR A CA 1
ATOM 1223 C C . THR A 1 158 ? -8.076 2.428 11.611 1.00 92.69 158 THR A C 1
ATOM 1225 O O . THR A 1 158 ? -6.859 2.347 11.455 1.00 92.69 158 THR A O 1
ATOM 1228 N N . ARG A 1 159 ? -8.659 3.536 12.083 1.00 91.50 159 ARG A N 1
ATOM 1229 C CA . ARG A 1 159 ? -7.899 4.721 12.509 1.00 91.50 159 ARG A CA 1
ATOM 1230 C C . ARG A 1 159 ? -6.932 4.392 13.639 1.00 91.50 159 ARG A C 1
ATOM 1232 O 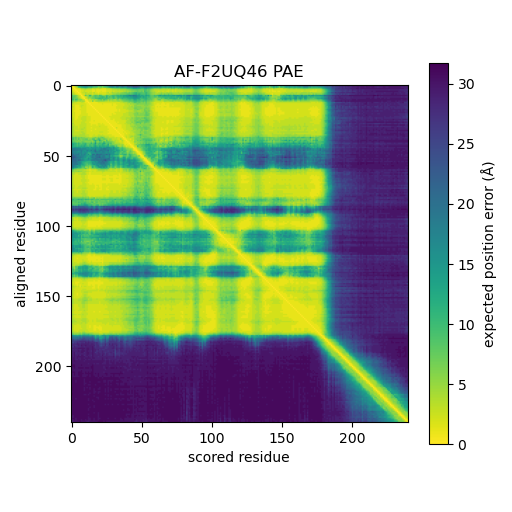O . ARG A 1 159 ? -5.747 4.690 13.516 1.00 91.50 159 ARG A O 1
ATOM 1239 N N . ALA A 1 160 ? -7.403 3.695 14.674 1.00 91.94 160 ALA A N 1
ATOM 1240 C CA . ALA A 1 160 ? -6.561 3.244 15.780 1.00 91.94 160 ALA A CA 1
ATOM 1241 C C . ALA A 1 160 ? -5.422 2.329 15.292 1.00 91.94 160 ALA A C 1
ATOM 1243 O O . ALA A 1 160 ? -4.264 2.493 15.680 1.00 91.94 160 ALA A O 1
ATOM 1244 N N . ARG A 1 161 ? -5.720 1.403 14.371 1.00 94.50 161 ARG A N 1
ATOM 1245 C CA . ARG A 1 161 ? -4.717 0.518 13.764 1.00 94.50 161 ARG A CA 1
ATOM 1246 C C . ARG A 1 161 ? -3.669 1.297 12.969 1.00 94.50 161 ARG A C 1
ATOM 1248 O O . ARG A 1 161 ? -2.481 1.003 13.088 1.00 94.50 161 ARG A O 1
ATOM 1255 N N . LEU A 1 162 ? -4.100 2.267 12.164 1.00 94.88 162 LEU A N 1
ATOM 1256 C CA . LEU A 1 162 ? -3.216 3.118 11.372 1.00 94.88 162 LEU A CA 1
ATOM 1257 C C . LEU A 1 162 ? -2.343 4.011 12.262 1.00 94.88 162 LEU A C 1
ATOM 1259 O O . LEU A 1 162 ? -1.147 4.119 11.994 1.00 94.88 162 LEU A O 1
ATOM 1263 N N . GLN A 1 163 ? -2.894 4.563 13.349 1.00 93.56 163 GLN A N 1
ATOM 1264 C CA . GLN A 1 163 ? -2.130 5.315 14.348 1.00 93.56 163 GLN A CA 1
ATOM 1265 C C . GLN A 1 163 ? -1.011 4.450 14.938 1.00 93.56 163 GLN A C 1
ATOM 1267 O O . GLN A 1 163 ? 0.150 4.842 14.898 1.00 93.56 163 GLN A O 1
ATOM 1272 N N . GLY A 1 164 ? -1.309 3.204 15.315 1.00 93.50 164 GLY A N 1
ATOM 1273 C CA . GLY A 1 164 ? -0.280 2.271 15.779 1.00 93.50 164 GLY A CA 1
ATOM 1274 C C . GLY A 1 164 ? 0.793 1.917 14.732 1.00 93.50 164 GLY A C 1
ATOM 1275 O O . GLY A 1 164 ? 1.869 1.434 15.090 1.00 93.50 164 GLY A O 1
ATOM 1276 N N . TYR A 1 165 ? 0.555 2.109 13.427 1.00 94.56 165 TYR A N 1
ATOM 1277 C CA . TYR A 1 165 ? 1.625 2.037 12.419 1.00 94.56 165 TYR A CA 1
ATOM 1278 C C . TYR A 1 165 ? 2.460 3.324 12.388 1.00 94.56 165 TYR A C 1
ATOM 1280 O O . TYR A 1 165 ? 3.685 3.231 12.296 1.00 94.56 165 TYR A O 1
ATOM 1288 N N . LEU A 1 166 ? 1.830 4.498 12.500 1.00 92.88 166 LEU A N 1
ATOM 1289 C CA . LEU A 1 166 ? 2.528 5.787 12.586 1.00 92.88 166 LEU A CA 1
ATOM 1290 C C . LEU A 1 166 ? 3.473 5.848 13.786 1.00 92.88 166 LEU A C 1
ATOM 1292 O O . LEU A 1 166 ? 4.634 6.218 13.624 1.00 92.88 166 LEU A O 1
ATOM 1296 N N . ASP A 1 167 ? 3.011 5.390 14.949 1.00 92.19 167 ASP A N 1
ATOM 1297 C CA . ASP A 1 167 ? 3.795 5.349 16.190 1.00 92.19 167 ASP A CA 1
ATOM 1298 C C . ASP A 1 167 ? 5.032 4.441 16.058 1.00 92.19 167 ASP A C 1
ATOM 1300 O O . ASP A 1 167 ? 6.025 4.600 16.760 1.00 92.19 167 ASP A O 1
ATOM 1304 N N . ARG A 1 168 ? 5.002 3.502 15.102 1.00 91.44 168 ARG A N 1
ATOM 1305 C CA . ARG A 1 168 ? 6.131 2.635 14.723 1.00 91.44 168 ARG A CA 1
ATOM 1306 C C . ARG A 1 168 ? 6.895 3.145 13.496 1.00 91.44 168 ARG A C 1
ATOM 1308 O O . ARG A 1 168 ? 7.577 2.371 12.823 1.00 91.44 168 ARG A O 1
ATOM 1315 N N . HIS A 1 169 ? 6.783 4.437 13.195 1.00 90.69 169 HIS A N 1
ATOM 1316 C CA . HIS A 1 169 ? 7.469 5.132 12.102 1.00 90.69 169 HIS A CA 1
ATOM 1317 C C . HIS A 1 169 ? 7.131 4.611 10.691 1.00 90.69 169 HIS A C 1
ATOM 1319 O O . HIS A 1 169 ? 7.934 4.727 9.749 1.00 90.69 169 HIS A O 1
ATOM 1325 N N . ALA A 1 170 ? 5.943 4.030 10.511 1.00 92.75 170 ALA A N 1
ATOM 1326 C CA . ALA A 1 170 ? 5.422 3.748 9.181 1.00 92.75 170 ALA A CA 1
ATOM 1327 C C . ALA A 1 170 ? 5.031 5.044 8.463 1.00 92.75 170 ALA A C 1
ATOM 1329 O O . ALA A 1 170 ? 4.574 6.004 9.079 1.00 92.75 170 ALA A O 1
ATOM 1330 N N . SER A 1 171 ? 5.149 5.046 7.137 1.00 94.31 171 SER A N 1
ATOM 1331 C CA . SER A 1 171 ? 4.466 6.051 6.320 1.00 94.31 171 SER A CA 1
ATOM 1332 C C . SER A 1 171 ? 3.078 5.514 5.988 1.00 94.31 171 SER A C 1
ATOM 1334 O O . SER A 1 171 ? 2.962 4.395 5.487 1.00 94.31 171 SER A O 1
ATOM 1336 N N . VAL A 1 172 ? 2.035 6.290 6.261 1.00 95.75 172 VAL A N 1
ATOM 1337 C CA . VAL A 1 172 ? 0.651 5.949 5.908 1.00 95.75 172 VAL A CA 1
ATOM 1338 C C . VAL A 1 172 ? 0.200 6.875 4.791 1.00 95.75 172 VAL A C 1
ATOM 1340 O O . VAL A 1 172 ? 0.402 8.084 4.868 1.00 95.75 172 VAL A O 1
ATOM 1343 N N . TYR A 1 173 ? -0.415 6.305 3.764 1.00 96.44 173 TYR A N 1
ATOM 1344 C CA . TYR A 1 173 ? -1.011 7.030 2.653 1.00 96.44 173 TYR A CA 1
ATOM 1345 C C . TYR A 1 173 ? -2.509 6.756 2.639 1.00 96.44 173 TYR A C 1
ATOM 1347 O O . TYR A 1 173 ? -2.924 5.601 2.542 1.00 96.44 173 TYR A O 1
ATOM 1355 N N . LEU A 1 174 ? -3.318 7.802 2.751 1.00 95.06 174 LEU A N 1
ATOM 1356 C CA . LEU A 1 174 ? -4.771 7.707 2.681 1.00 95.06 174 LEU A CA 1
ATOM 1357 C C . LEU A 1 174 ? -5.201 7.749 1.217 1.00 95.06 174 LEU A C 1
ATOM 1359 O O . LEU A 1 174 ? -4.695 8.558 0.439 1.00 95.06 174 LEU A O 1
ATOM 1363 N N . VAL A 1 175 ? -6.138 6.878 0.848 1.00 94.88 175 VAL A N 1
ATOM 1364 C CA . VAL A 1 175 ? -6.625 6.752 -0.524 1.00 94.88 175 VAL A CA 1
ATOM 1365 C C . VAL A 1 175 ? -8.095 7.137 -0.606 1.00 94.88 175 VAL A C 1
ATOM 1367 O O . VAL A 1 175 ? -8.940 6.602 0.116 1.00 94.88 175 VAL A O 1
ATOM 1370 N N . LYS A 1 176 ? -8.405 8.053 -1.519 1.00 92.81 176 LYS A N 1
ATOM 1371 C CA . LYS A 1 176 ? -9.751 8.565 -1.794 1.00 92.81 176 LYS A CA 1
ATOM 1372 C C . LYS A 1 176 ? -10.119 8.253 -3.241 1.00 92.81 176 LYS A C 1
ATOM 1374 O O . LYS A 1 176 ? -9.246 8.130 -4.097 1.00 92.81 176 LYS A O 1
ATOM 1379 N N . MET A 1 177 ? -11.409 8.138 -3.530 1.00 90.31 177 MET A N 1
ATOM 1380 C CA . MET A 1 177 ? -11.863 8.158 -4.921 1.00 90.31 177 MET A CA 1
ATOM 1381 C C . MET A 1 177 ? -11.711 9.560 -5.491 1.00 90.31 177 MET A C 1
ATOM 1383 O O . MET A 1 177 ? -12.145 10.534 -4.870 1.00 90.31 177 MET A O 1
ATOM 1387 N N . ARG A 1 178 ? -11.162 9.656 -6.699 1.00 87.81 178 ARG A N 1
ATOM 1388 C CA . ARG A 1 178 ? -11.149 10.908 -7.439 1.00 87.81 178 ARG A CA 1
ATOM 1389 C C . ARG A 1 178 ? -12.556 11.152 -7.962 1.00 87.81 178 ARG A C 1
ATOM 1391 O O . ARG A 1 178 ? -13.041 10.416 -8.821 1.00 87.81 178 ARG A O 1
ATOM 1398 N N . ARG A 1 179 ? -13.227 12.191 -7.461 1.00 77.62 179 ARG A N 1
ATOM 1399 C CA . ARG A 1 179 ? -14.473 12.649 -8.086 1.00 77.62 179 ARG A CA 1
ATOM 1400 C C . ARG A 1 179 ? -14.135 13.060 -9.514 1.00 77.62 179 ARG A C 1
ATOM 1402 O O . ARG A 1 179 ? -13.245 13.887 -9.716 1.00 77.62 179 ARG A O 1
ATOM 1409 N N . GLN A 1 180 ? -14.810 12.474 -10.499 1.00 58.31 180 GLN A N 1
ATOM 1410 C CA . GLN A 1 180 ? -14.709 12.980 -11.861 1.00 58.31 180 GLN A CA 1
ATOM 1411 C C . GLN A 1 180 ? -15.153 14.444 -11.820 1.00 58.31 180 GLN A C 1
ATOM 1413 O O . GLN A 1 180 ? -16.244 14.750 -11.338 1.00 58.31 180 GLN A O 1
ATOM 1418 N N . ARG A 1 181 ? -14.282 15.365 -12.252 1.00 50.66 181 ARG A N 1
ATOM 1419 C CA . ARG A 1 181 ? -14.716 16.735 -12.521 1.00 50.66 181 ARG A CA 1
ATOM 1420 C C . ARG A 1 181 ? -15.795 16.611 -13.587 1.00 50.66 181 ARG A C 1
ATOM 1422 O O . ARG A 1 181 ? -15.492 16.138 -14.679 1.00 50.66 181 ARG A O 1
ATOM 1429 N N . GLY A 1 182 ? -17.030 16.973 -13.246 1.00 43.41 182 GLY A N 1
ATOM 1430 C CA . GLY A 1 182 ? -18.085 17.104 -14.237 1.00 43.41 182 GLY A CA 1
ATOM 1431 C C . GLY A 1 182 ? -17.554 17.993 -15.352 1.00 43.41 182 GLY A C 1
ATOM 1432 O O . GLY A 1 182 ? -17.117 19.116 -15.095 1.00 43.41 182 GLY A O 1
ATOM 1433 N N . VAL A 1 183 ? -17.513 17.462 -16.570 1.00 46.41 183 VAL A N 1
ATOM 1434 C CA . VAL A 1 183 ? -17.408 18.302 -17.756 1.00 46.41 183 VAL A CA 1
ATOM 1435 C C . VAL A 1 183 ? -18.650 19.180 -17.692 1.00 46.41 183 VAL A C 1
ATOM 1437 O O . VAL A 1 183 ? -19.765 18.659 -17.733 1.00 46.41 183 VAL A O 1
ATOM 1440 N N . ALA A 1 184 ? -18.467 20.482 -17.462 1.00 42.94 184 ALA A N 1
ATOM 1441 C CA . ALA A 1 184 ? -19.568 21.425 -17.576 1.00 42.94 184 ALA A CA 1
ATOM 1442 C C . ALA A 1 184 ? -20.197 21.201 -18.960 1.00 42.94 184 ALA A C 1
ATOM 1444 O O . ALA A 1 184 ? -19.434 21.093 -19.927 1.00 42.94 184 ALA A O 1
ATOM 1445 N N . PRO A 1 185 ? -21.529 21.052 -19.070 1.00 41.12 185 PRO A N 1
ATOM 1446 C CA . PRO A 1 185 ? -22.153 20.900 -20.373 1.00 41.12 185 PRO A CA 1
ATOM 1447 C C . PRO A 1 185 ? -21.691 22.070 -21.240 1.00 41.12 185 PRO A C 1
ATOM 1449 O O . PRO A 1 185 ? -21.713 23.221 -20.795 1.00 41.12 185 PRO A O 1
ATOM 1452 N N . ALA A 1 186 ? -21.183 21.753 -22.433 1.00 46.19 186 ALA A N 1
ATOM 1453 C CA . ALA A 1 186 ? -20.906 22.759 -23.440 1.00 46.19 186 ALA A CA 1
ATOM 1454 C C . ALA A 1 186 ? -22.192 23.571 -23.592 1.00 46.19 186 ALA A C 1
ATOM 1456 O O . ALA A 1 186 ? -23.247 22.997 -23.851 1.00 46.19 186 ALA A O 1
ATOM 1457 N N . GLY A 1 187 ? -22.124 24.871 -23.307 1.00 41.25 187 GLY A N 1
ATOM 1458 C CA . GLY A 1 187 ? -23.261 25.747 -23.523 1.00 41.25 187 GLY A CA 1
ATOM 1459 C C . GLY A 1 187 ? -23.633 25.666 -24.995 1.00 41.25 187 GLY A C 1
ATOM 1460 O O . GLY A 1 187 ? -22.826 26.051 -25.842 1.00 41.25 187 GLY A O 1
ATOM 1461 N N . ASP A 1 188 ? -24.821 25.137 -25.275 1.00 41.88 188 ASP A N 1
ATOM 1462 C CA . ASP A 1 188 ? -25.473 25.252 -26.571 1.00 41.88 188 ASP A CA 1
ATOM 1463 C C . ASP A 1 188 ? -25.690 26.743 -26.836 1.00 41.88 188 ASP A C 1
ATOM 1465 O O . ASP A 1 188 ? -26.613 27.381 -26.330 1.00 41.88 188 ASP A O 1
ATOM 1469 N N . GLY A 1 189 ? -24.754 27.325 -27.580 1.00 41.53 189 GLY A N 1
ATOM 1470 C CA . GLY A 1 189 ? -24.864 28.661 -28.136 1.00 41.53 189 GLY A CA 1
ATOM 1471 C C . GLY A 1 189 ? -25.773 28.645 -29.355 1.00 41.53 189 GLY A C 1
ATOM 1472 O O . GLY A 1 189 ? -25.304 28.902 -30.458 1.00 41.53 189 GLY A O 1
ATOM 1473 N N . ASP A 1 190 ? -27.059 28.367 -29.155 1.00 41.50 190 ASP A N 1
ATOM 14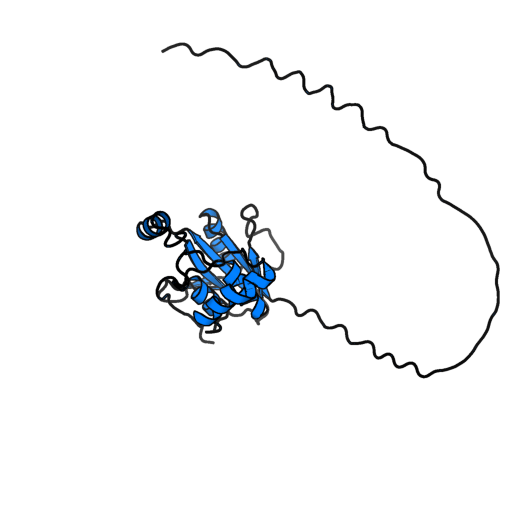74 C CA . ASP A 1 190 ? -28.093 28.721 -30.122 1.00 41.50 190 ASP A CA 1
ATOM 1475 C C . ASP A 1 190 ? -28.511 30.173 -29.858 1.00 41.50 190 ASP A C 1
ATOM 1477 O O . ASP A 1 190 ? -29.205 30.491 -28.893 1.00 41.50 190 ASP A O 1
ATOM 1481 N N . HIS A 1 191 ? -28.049 31.086 -30.711 1.00 39.00 191 HIS A N 1
ATOM 1482 C CA . HIS A 1 191 ? -28.654 32.405 -30.898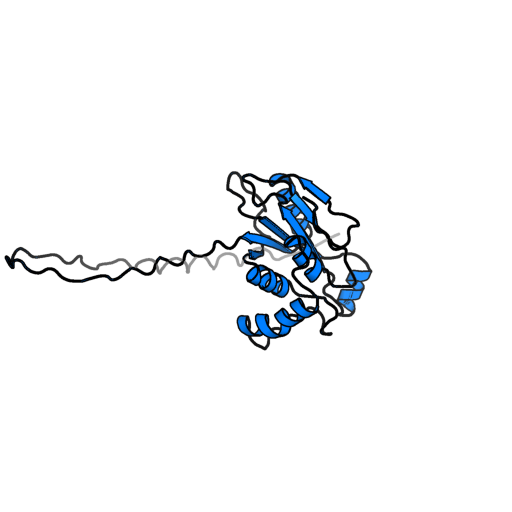 1.00 39.00 191 HIS A CA 1
ATOM 1483 C C . HIS A 1 191 ? -28.985 32.559 -32.383 1.00 39.00 191 HIS A C 1
ATOM 1485 O O . HIS A 1 191 ? -28.171 33.013 -33.187 1.00 39.00 191 HIS A O 1
ATOM 1491 N N . HIS A 1 192 ? -30.203 32.151 -32.739 1.00 36.56 192 HIS A N 1
ATOM 1492 C CA . HIS A 1 192 ? -30.947 32.763 -33.835 1.00 36.56 192 HIS A CA 1
ATOM 1493 C C . HIS A 1 192 ? -31.805 33.885 -33.252 1.00 36.56 192 HIS A C 1
ATOM 1495 O O . HIS A 1 192 ? -32.229 33.818 -32.101 1.00 36.56 192 HIS A O 1
ATOM 1501 N N . GLY A 1 193 ? -31.930 34.953 -34.033 1.00 31.05 193 GLY A N 1
ATOM 1502 C CA . GLY A 1 193 ? -32.236 36.290 -33.549 1.00 31.05 193 GLY A CA 1
ATOM 1503 C C . GLY A 1 193 ? -33.643 36.479 -33.004 1.00 31.05 193 GLY A C 1
ATOM 1504 O O . GLY A 1 193 ? -34.552 35.726 -33.320 1.00 31.05 193 GLY A O 1
ATOM 1505 N N . ASP A 1 194 ? -33.810 37.576 -32.271 1.00 33.16 194 ASP A N 1
ATOM 1506 C CA . ASP A 1 194 ? -34.876 38.507 -32.607 1.00 33.16 194 ASP A CA 1
ATOM 1507 C C . ASP A 1 194 ? -34.561 39.927 -32.141 1.00 33.16 194 ASP A C 1
ATOM 1509 O O . ASP A 1 194 ? -33.748 40.187 -31.252 1.00 33.16 194 ASP A O 1
ATOM 1513 N N . ALA A 1 195 ? -35.148 40.842 -32.894 1.00 32.09 195 ALA A N 1
ATOM 1514 C CA . ALA A 1 195 ? -34.783 42.228 -33.059 1.00 32.09 195 ALA A CA 1
ATOM 1515 C C . ALA A 1 195 ? -35.407 43.170 -32.013 1.00 32.09 195 ALA A C 1
ATOM 1517 O O . ALA A 1 195 ? -36.470 42.907 -31.468 1.00 32.09 195 ALA A O 1
ATOM 1518 N N . GLN A 1 196 ? -34.762 44.338 -31.884 1.00 31.05 196 GLN A N 1
ATOM 1519 C CA . GLN A 1 196 ? -35.345 45.657 -31.585 1.00 31.05 196 GLN A CA 1
ATOM 1520 C C . GLN A 1 196 ? -36.082 45.862 -30.246 1.00 31.05 196 GLN A C 1
ATOM 1522 O O . GLN A 1 196 ? -37.200 45.407 -30.057 1.00 31.05 196 GLN A O 1
ATOM 1527 N N . ALA A 1 197 ? -35.549 46.764 -29.409 1.00 33.09 197 ALA A N 1
ATOM 1528 C CA . ALA A 1 197 ? -36.128 48.108 -29.255 1.00 33.09 197 ALA A CA 1
ATOM 1529 C C . ALA A 1 197 ? -35.407 48.978 -28.204 1.00 33.09 197 ALA A C 1
ATOM 1531 O O . ALA A 1 197 ? -35.117 48.544 -27.094 1.00 33.09 197 ALA A O 1
ATOM 1532 N N . ALA A 1 198 ? -35.280 50.254 -28.581 1.00 33.22 198 ALA A N 1
ATOM 1533 C CA . ALA A 1 198 ? -35.370 51.452 -27.747 1.00 33.22 198 ALA A CA 1
ATOM 1534 C C . ALA A 1 198 ? -34.164 51.869 -26.882 1.00 33.22 198 ALA A C 1
ATOM 1536 O O . ALA A 1 198 ? -34.050 51.579 -25.693 1.00 33.22 198 ALA A O 1
ATOM 1537 N N . GLU A 1 199 ? -33.360 52.748 -27.487 1.00 32.78 199 GLU A N 1
ATOM 1538 C CA . GLU A 1 199 ? -32.854 53.963 -26.844 1.00 32.78 199 GLU A CA 1
ATOM 1539 C C . GLU A 1 199 ? -33.925 54.608 -25.949 1.00 32.78 199 GLU A C 1
ATOM 1541 O O . GLU A 1 199 ? -35.027 54.860 -26.424 1.00 32.78 199 GLU A O 1
ATOM 1546 N N . THR A 1 200 ? -33.603 54.971 -24.704 1.00 33.25 200 THR A N 1
ATOM 1547 C CA . THR A 1 200 ? -33.691 56.365 -24.226 1.00 33.25 200 THR A CA 1
ATOM 1548 C C . THR A 1 200 ? -32.990 56.511 -22.866 1.00 33.25 200 THR A C 1
ATOM 1550 O O . THR A 1 200 ? -33.267 55.780 -21.922 1.00 33.25 200 THR A O 1
ATOM 1553 N N . ARG A 1 201 ? -32.216 57.596 -22.764 1.00 33.44 201 ARG A N 1
ATOM 1554 C CA . ARG A 1 201 ? -32.038 58.462 -21.585 1.00 33.44 201 ARG A CA 1
ATOM 1555 C C . ARG A 1 201 ? -30.774 58.290 -20.739 1.00 33.44 201 ARG A C 1
ATOM 1557 O O . ARG A 1 201 ? -30.699 57.568 -19.754 1.00 33.44 201 ARG A O 1
ATOM 1564 N N . ALA A 1 202 ? -29.822 59.136 -21.114 1.00 31.08 202 ALA A N 1
ATOM 1565 C CA . ALA A 1 202 ? -28.756 59.660 -20.288 1.00 31.08 202 ALA A CA 1
ATOM 1566 C C . ALA A 1 202 ? -29.254 60.442 -19.050 1.00 31.08 202 ALA A C 1
ATOM 1568 O O . ALA A 1 202 ? -30.356 60.992 -19.046 1.00 31.08 202 ALA A O 1
ATOM 1569 N N . GLN A 1 203 ? -28.306 60.607 -18.119 1.00 32.00 203 GLN A N 1
ATOM 1570 C CA . GLN A 1 203 ? -28.190 61.614 -17.051 1.00 32.00 203 GLN A CA 1
ATOM 1571 C C . GLN A 1 203 ? -28.821 61.289 -15.691 1.00 32.00 203 GLN A C 1
ATOM 1573 O O . GLN A 1 203 ? -30.019 61.455 -15.495 1.00 32.00 203 GLN A O 1
ATOM 1578 N N . GLN A 1 204 ? -27.949 60.955 -14.730 1.00 39.81 204 GLN A N 1
ATOM 1579 C CA . GLN A 1 204 ? -27.737 61.640 -13.435 1.00 39.81 204 GLN A CA 1
ATOM 1580 C C . GLN A 1 204 ? -26.614 60.881 -12.696 1.00 39.81 204 GLN A C 1
ATOM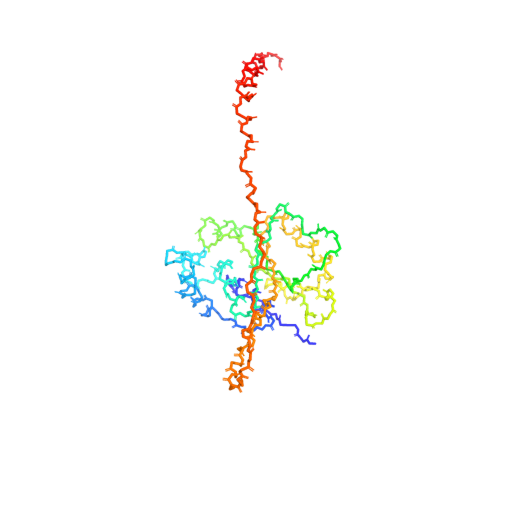 1582 O O . GLN A 1 204 ? -26.718 59.683 -12.480 1.00 39.81 204 GLN A O 1
ATOM 1587 N N . GLY A 1 205 ? -25.421 61.461 -12.544 1.00 33.22 205 GLY A N 1
ATOM 1588 C CA . GLY A 1 205 ? -25.010 62.175 -11.323 1.00 33.22 205 GLY A CA 1
ATOM 1589 C C . GLY A 1 205 ? -23.952 61.325 -10.596 1.00 33.22 205 GLY A C 1
ATOM 1590 O O . GLY A 1 205 ? -24.264 60.274 -10.067 1.00 33.22 205 GLY A O 1
ATOM 1591 N N . ALA A 1 206 ? -22.661 61.565 -10.827 1.00 33.28 206 ALA A N 1
ATOM 1592 C CA . ALA A 1 206 ? -21.806 62.451 -10.031 1.00 33.28 206 ALA A CA 1
ATOM 1593 C C . ALA A 1 206 ? -21.419 61.888 -8.645 1.00 33.28 206 ALA A C 1
ATOM 1595 O O . ALA A 1 206 ? -22.226 61.864 -7.728 1.00 33.28 206 ALA A O 1
ATOM 1596 N N . GLY A 1 207 ? -20.122 61.579 -8.508 1.00 30.97 207 GLY A N 1
ATOM 1597 C CA . GLY A 1 207 ? -19.337 61.844 -7.298 1.00 30.97 207 GLY A CA 1
ATOM 1598 C C . GLY A 1 207 ? -19.272 60.746 -6.236 1.00 30.97 207 GLY A C 1
ATOM 1599 O O . GLY A 1 207 ? -20.179 60.613 -5.435 1.00 30.97 207 GLY A O 1
ATOM 1600 N N . GLN A 1 208 ? -18.127 60.066 -6.125 1.00 35.97 208 GLN A N 1
ATOM 1601 C CA . GLN A 1 208 ? -17.116 60.342 -5.085 1.00 35.97 208 GLN A CA 1
ATOM 1602 C C . GLN A 1 208 ? -16.017 59.267 -5.089 1.00 35.97 208 GLN A C 1
ATOM 1604 O O . GLN A 1 208 ? -16.280 58.069 -5.116 1.00 35.97 208 GLN A O 1
ATOM 1609 N N . LYS A 1 209 ? -14.762 59.732 -5.062 1.00 37.31 209 LYS A N 1
ATOM 1610 C CA . LYS A 1 209 ? -13.568 58.934 -4.760 1.00 37.31 209 LYS A CA 1
ATOM 1611 C C . LYS A 1 209 ? -13.494 58.696 -3.245 1.00 37.31 209 LYS A C 1
ATOM 1613 O O . LYS A 1 209 ? -13.676 59.668 -2.511 1.00 37.31 209 LYS A O 1
ATOM 1618 N N . PRO A 1 210 ? -13.115 57.503 -2.768 1.00 39.62 210 PRO A N 1
ATOM 1619 C CA . PRO A 1 210 ? -12.555 57.345 -1.433 1.00 39.62 210 PRO A CA 1
ATOM 1620 C C . PRO A 1 210 ? -11.045 57.595 -1.480 1.00 39.62 210 PRO A C 1
ATOM 1622 O O . PRO A 1 210 ? -10.340 57.044 -2.325 1.00 39.62 210 PRO A O 1
ATOM 1625 N N . GLY A 1 211 ? -10.588 58.478 -0.595 1.00 34.62 211 GLY A N 1
ATOM 1626 C CA . GLY A 1 211 ? -9.193 58.855 -0.429 1.00 34.62 211 GLY A CA 1
ATOM 1627 C C . GLY A 1 211 ? -8.347 57.768 0.231 1.00 34.62 211 GLY A C 1
ATOM 1628 O O . GLY A 1 211 ? -8.786 57.068 1.140 1.00 34.62 211 GLY A O 1
ATOM 1629 N N . GLU A 1 212 ? -7.107 57.692 -0.237 1.00 34.97 212 GLU A N 1
ATOM 1630 C CA . GLU A 1 212 ? -5.953 57.169 0.482 1.00 34.97 212 GLU A CA 1
ATOM 1631 C C . GLU A 1 212 ? -5.602 58.120 1.632 1.00 34.97 212 GLU A C 1
ATOM 1633 O O . GLU A 1 212 ? -5.447 59.316 1.391 1.00 34.97 212 GLU A O 1
ATOM 1638 N N . GLN A 1 213 ? -5.422 57.596 2.848 1.00 36.91 213 GLN A N 1
ATOM 1639 C CA . GLN A 1 213 ? -4.401 58.071 3.789 1.00 36.91 213 GLN A CA 1
ATOM 1640 C C . GLN A 1 213 ? -4.226 57.117 4.983 1.00 36.91 213 GLN A C 1
ATOM 1642 O O . GLN A 1 213 ? -5.166 56.840 5.716 1.00 36.91 213 GLN A O 1
ATOM 1647 N N . GLN A 1 214 ? -2.958 56.722 5.151 1.00 36.47 214 GLN A N 1
ATOM 1648 C CA . GLN A 1 214 ? -2.207 56.616 6.410 1.00 36.47 214 GLN A CA 1
ATOM 1649 C C . GLN A 1 214 ? -2.602 55.534 7.432 1.00 36.47 214 GLN A C 1
ATOM 1651 O O . GLN A 1 214 ? -3.606 55.631 8.124 1.00 36.47 214 GLN A O 1
ATOM 1656 N N . ASN A 1 215 ? -1.700 54.573 7.659 1.00 37.69 215 ASN A N 1
ATOM 1657 C CA . ASN A 1 215 ? -0.726 54.717 8.749 1.00 37.69 215 ASN A CA 1
ATOM 1658 C C . ASN A 1 215 ? 0.338 53.612 8.685 1.00 37.69 215 ASN A C 1
ATOM 1660 O O . ASN A 1 215 ? 0.043 52.434 8.859 1.00 37.69 215 ASN A O 1
ATOM 1664 N N . GLY A 1 216 ? 1.578 54.022 8.417 1.00 40.62 216 GLY A N 1
ATOM 1665 C CA . GLY A 1 216 ? 2.783 53.235 8.636 1.00 40.62 216 GLY A CA 1
ATOM 1666 C C . GLY A 1 216 ? 3.528 53.843 9.816 1.00 40.62 216 GLY A C 1
ATOM 1667 O O . GLY A 1 216 ? 4.260 54.808 9.637 1.00 40.62 216 GLY A O 1
ATOM 1668 N N . GLU A 1 217 ? 3.305 53.290 11.002 1.00 43.34 217 GLU A N 1
ATOM 1669 C CA . GLU A 1 217 ? 4.060 53.560 12.229 1.00 43.34 217 GLU A CA 1
ATOM 1670 C C . GLU A 1 217 ? 4.075 52.272 13.063 1.00 43.34 217 GLU A C 1
ATOM 1672 O O . GLU A 1 217 ? 3.345 52.137 14.034 1.00 43.34 217 GLU A O 1
ATOM 1677 N N . GLU A 1 218 ? 4.874 51.283 12.653 1.00 43.59 218 GLU A N 1
ATOM 1678 C CA . GLU A 1 218 ? 5.156 50.101 13.491 1.00 43.59 218 GLU A CA 1
ATOM 1679 C C . GLU A 1 218 ? 6.557 49.507 13.232 1.00 43.59 218 GLU A C 1
ATOM 1681 O O . GLU A 1 218 ? 6.834 48.347 13.505 1.00 43.59 218 GLU A O 1
ATOM 1686 N N . GLU A 1 219 ? 7.493 50.330 12.746 1.00 47.97 219 GLU A N 1
ATOM 1687 C CA . GLU A 1 219 ? 8.926 50.013 12.694 1.00 47.97 219 GLU A CA 1
ATOM 1688 C C . GLU A 1 219 ? 9.690 50.985 13.594 1.00 47.97 219 GLU A C 1
ATOM 1690 O O . GLU A 1 219 ? 10.236 51.989 13.130 1.00 47.97 219 GLU A O 1
ATOM 1695 N N . ARG A 1 220 ? 9.673 50.721 14.907 1.00 49.28 220 ARG A N 1
ATOM 1696 C CA 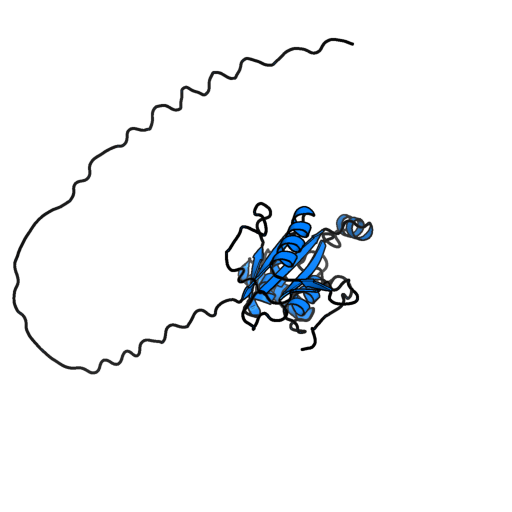. ARG A 1 220 ? 10.669 51.198 15.890 1.00 49.28 220 ARG A CA 1
ATOM 1697 C C . ARG A 1 220 ? 10.296 50.744 17.305 1.00 49.28 220 ARG A C 1
ATOM 1699 O O . ARG A 1 220 ? 9.931 51.577 18.128 1.00 49.28 220 ARG A O 1
ATOM 1706 N N . GLN A 1 221 ? 10.384 49.442 17.610 1.00 45.41 221 GLN A N 1
ATOM 1707 C CA . GLN A 1 221 ? 10.436 49.009 19.022 1.00 45.41 221 GLN A CA 1
ATOM 1708 C C . GLN A 1 221 ? 10.935 47.585 19.341 1.00 45.41 221 GLN A C 1
ATOM 1710 O O . GLN A 1 221 ? 10.976 47.243 20.517 1.00 45.41 221 GLN A O 1
ATOM 1715 N N . GLU A 1 222 ? 11.419 46.781 18.386 1.00 45.91 222 GLU A N 1
ATOM 1716 C CA . GLU A 1 222 ? 11.979 45.447 18.718 1.00 45.91 222 GLU A CA 1
ATOM 1717 C C . GLU A 1 222 ? 13.513 45.388 18.844 1.00 45.91 222 GLU A C 1
ATOM 1719 O O . GLU A 1 222 ? 14.067 44.360 19.227 1.00 45.91 222 GLU A O 1
ATOM 1724 N N . ASP A 1 223 ? 14.219 46.505 18.646 1.00 48.66 223 ASP A N 1
ATOM 1725 C CA . ASP A 1 223 ? 15.692 46.544 18.691 1.00 48.66 223 ASP A CA 1
ATOM 1726 C C . ASP A 1 223 ? 16.279 46.838 20.093 1.00 48.66 223 ASP A C 1
ATOM 1728 O O . ASP A 1 223 ? 17.424 47.266 20.235 1.00 48.66 223 ASP A O 1
ATOM 1732 N N . GLN A 1 224 ? 15.503 46.621 21.166 1.00 47.38 224 GLN A N 1
ATOM 1733 C CA . GLN A 1 224 ? 15.952 46.855 22.553 1.00 47.38 224 GLN A CA 1
ATOM 1734 C C . GLN A 1 224 ? 15.728 45.696 23.540 1.00 47.38 224 GLN A C 1
ATOM 1736 O O . GLN A 1 224 ? 16.063 45.847 24.711 1.00 47.38 224 GLN A O 1
ATOM 1741 N N . HIS A 1 225 ? 15.272 44.515 23.104 1.00 46.19 225 HIS A N 1
ATOM 1742 C CA . HIS A 1 225 ? 15.115 43.351 24.001 1.00 46.19 225 HIS A CA 1
ATOM 1743 C C . HIS A 1 225 ? 16.136 42.219 23.790 1.00 46.19 225 HIS A C 1
ATOM 1745 O O . HIS A 1 225 ? 15.996 41.142 24.355 1.00 46.19 225 HIS A O 1
ATOM 1751 N N . LYS A 1 226 ? 17.206 42.458 23.015 1.00 48.97 226 LYS A N 1
ATOM 1752 C CA . LYS A 1 226 ? 18.214 41.434 22.669 1.00 48.97 226 LYS A CA 1
ATOM 1753 C C . LYS A 1 226 ? 19.606 41.666 23.276 1.00 48.97 226 LYS A C 1
ATOM 1755 O O . LYS A 1 226 ? 20.609 41.274 22.689 1.00 48.97 226 LYS A O 1
ATOM 1760 N N . LYS A 1 227 ? 19.685 42.321 24.442 1.00 48.28 227 LYS A N 1
ATOM 1761 C CA . LYS A 1 227 ? 20.959 42.588 25.148 1.00 48.28 227 LYS A CA 1
ATOM 1762 C C . LYS A 1 227 ? 20.947 42.342 26.664 1.00 48.28 227 LYS A C 1
ATOM 1764 O O . LYS A 1 227 ? 21.830 42.827 27.364 1.00 48.28 227 LYS A O 1
ATOM 1769 N N . GLN A 1 228 ? 20.001 41.556 27.168 1.00 46.78 228 GLN A N 1
ATOM 1770 C CA . GLN A 1 228 ? 19.992 41.091 28.558 1.00 46.78 228 GLN A CA 1
ATOM 1771 C C . GLN A 1 228 ? 19.593 39.615 28.616 1.00 46.78 228 GLN A C 1
ATOM 1773 O O . GLN A 1 228 ? 18.492 39.296 29.021 1.00 46.78 228 GLN A O 1
ATOM 1778 N N . ASP A 1 229 ? 20.481 38.734 28.159 1.00 44.41 229 ASP A N 1
ATOM 1779 C CA . ASP A 1 229 ? 20.509 37.319 28.584 1.00 44.41 229 ASP A CA 1
ATOM 1780 C C . ASP A 1 229 ? 21.931 36.716 28.500 1.00 44.41 229 ASP A C 1
ATOM 1782 O O . ASP A 1 229 ? 22.136 35.527 28.718 1.00 44.41 229 ASP A O 1
ATOM 1786 N N . ASP A 1 230 ? 22.953 37.548 28.258 1.00 51.12 230 ASP A N 1
ATOM 1787 C CA . ASP A 1 230 ? 24.355 37.126 28.091 1.00 51.12 230 ASP A CA 1
ATOM 1788 C C . ASP A 1 230 ? 25.166 37.154 29.401 1.00 51.12 230 ASP A C 1
ATOM 1790 O O . ASP A 1 230 ? 26.394 37.216 29.398 1.00 51.12 230 ASP A O 1
ATOM 1794 N N . GLN A 1 231 ? 24.495 37.124 30.553 1.00 53.12 231 GLN A N 1
ATOM 1795 C CA . GLN A 1 231 ? 25.149 36.992 31.854 1.00 53.12 231 GLN A CA 1
ATOM 1796 C C . GLN A 1 231 ? 24.240 36.242 32.817 1.00 53.12 231 GLN A C 1
ATOM 1798 O O . GLN A 1 231 ? 23.469 36.871 33.531 1.00 53.12 231 GLN A O 1
ATOM 1803 N N . GLN A 1 232 ? 24.352 34.912 32.833 1.00 49.50 232 GLN A N 1
ATOM 1804 C CA . GLN A 1 232 ? 24.297 34.060 34.031 1.00 49.50 232 GLN A CA 1
ATOM 1805 C C . GLN A 1 232 ? 24.108 32.600 33.604 1.00 49.50 232 GLN A C 1
ATOM 1807 O O . GLN A 1 232 ? 22.980 32.140 33.508 1.00 49.50 232 GLN A O 1
ATOM 1812 N N . HIS A 1 233 ? 25.203 31.869 33.385 1.00 46.44 233 HIS A N 1
ATOM 1813 C CA . HIS A 1 233 ? 25.421 30.504 33.900 1.00 46.44 233 HIS A CA 1
ATOM 1814 C C . HIS A 1 233 ? 26.741 29.961 33.334 1.00 46.44 233 HIS A C 1
ATOM 1816 O O . HIS A 1 233 ? 26.768 29.117 32.446 1.00 46.44 233 HIS A O 1
ATOM 182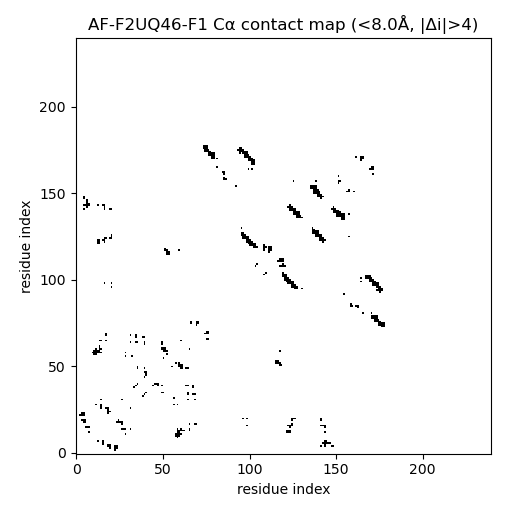2 N N . GLU A 1 234 ? 27.855 30.442 33.883 1.00 43.34 234 GLU A N 1
ATOM 1823 C CA . GLU A 1 234 ? 29.112 29.697 33.866 1.00 43.34 234 GLU A CA 1
ATOM 1824 C C . GLU A 1 234 ? 29.736 29.714 35.264 1.00 43.34 234 GLU A C 1
ATOM 1826 O O . GLU A 1 234 ? 29.770 30.754 35.921 1.00 43.34 234 GLU A O 1
ATOM 1831 N N . GLN A 1 235 ? 30.277 28.543 35.627 1.00 43.31 235 GLN A N 1
ATOM 1832 C CA . GLN A 1 235 ? 31.094 28.162 36.792 1.00 43.31 235 GLN A CA 1
ATOM 1833 C C . GLN A 1 235 ? 30.377 27.503 37.993 1.00 43.31 235 GLN A C 1
ATOM 1835 O O . GLN A 1 235 ? 29.253 27.861 38.328 1.00 43.31 235 GLN A O 1
ATOM 1840 N N . PRO A 1 236 ? 31.076 26.625 38.745 1.00 54.62 236 PRO A N 1
ATOM 1841 C CA . PRO A 1 236 ? 31.827 25.461 38.264 1.00 54.62 236 PRO A CA 1
ATOM 1842 C C . PRO A 1 236 ? 31.533 24.192 39.099 1.00 54.62 236 PRO A C 1
ATOM 1844 O O . PRO A 1 236 ? 31.024 24.242 40.216 1.00 54.62 236 PRO A O 1
ATOM 1847 N N . GLN A 1 237 ? 31.896 23.035 38.544 1.00 47.88 237 GLN A N 1
ATOM 1848 C CA . GLN A 1 237 ? 31.917 21.745 39.236 1.00 47.88 237 GLN A CA 1
ATOM 1849 C C . GLN A 1 237 ? 33.023 21.711 40.303 1.00 47.88 237 GLN A C 1
ATOM 1851 O O . GLN A 1 237 ? 34.162 22.061 40.000 1.00 47.88 237 GLN A O 1
ATOM 1856 N N . HIS A 1 238 ? 32.707 21.216 41.503 1.00 48.09 238 HIS A N 1
ATOM 1857 C CA . HIS A 1 238 ? 33.685 20.655 42.437 1.00 48.09 238 HIS A CA 1
ATOM 1858 C C . HIS A 1 238 ? 33.042 19.580 43.335 1.00 48.09 238 HIS A C 1
ATOM 1860 O O . HIS A 1 238 ? 32.016 19.854 43.951 1.00 48.09 238 HIS A O 1
ATOM 1866 N N . GLU A 1 239 ? 33.721 18.421 43.402 1.00 49.56 239 GLU A N 1
ATOM 1867 C CA . GLU A 1 239 ? 33.781 17.426 44.503 1.00 49.56 239 GLU A CA 1
ATOM 1868 C C . GLU A 1 239 ? 32.489 16.649 44.865 1.00 49.56 239 GLU A C 1
ATOM 1870 O O . GLU A 1 239 ? 31.427 17.232 45.026 1.00 49.56 239 GLU A O 1
ATOM 1875 N N . GLN A 1 240 ? 32.452 15.314 44.994 1.00 46.66 240 GLN A N 1
ATOM 1876 C CA . GLN A 1 240 ? 33.417 14.268 45.389 1.00 46.66 240 GLN A CA 1
ATOM 1877 C C . GLN A 1 240 ? 33.102 12.936 44.686 1.00 46.66 240 GLN A C 1
ATOM 1879 O O . GLN A 1 240 ? 31.919 12.720 44.336 1.00 46.66 240 GLN A O 1
#

Secondary structure (DSSP, 8-state):
-PPP-----TT-HHHHHHHHHHTS----HHHHHHIIIIIHHHHH-TT---BSSSSTTSS-B-HHHHHHHHHHTTEEEEEPPTTS-S--TT------EEEEEEEP-SHHHHHHHHTTS--SEEEEEEEETTTTSSSS--EEEE-TTSSS-EEEESHHHHHHHHHHHHTTT-EEEEEEE------PPP----------------------PPPP-------SSSTTSSSSSSSS--------

InterPro domains:
  IPR006155 Josephin domain [PF02099] (8-175)
  IPR006155 Josephin domain [PS50957] (1-191)
  IPR006155 Josephin domain [SM01246] (7-178)
  IPR040053 Josephin-1/2 [PTHR13291] (3-179)

Radius of gyration: 29.28 Å; Cα contacts (8 Å, |Δi|>4): 320; chains: 1; bounding box: 70×79×79 Å

Mean predicted aligned error: 15.67 Å

Foldseek 3Di:
DDQAAAADDQQQQLQRQLCNQVRHNPDDLVRLLCCQCPVCCVVPNPPDHQAQAPDPRSNRGDVVSSQSSVVVVQKHKAWDDLVDQLDDDDDDPQFFKKKKWAAADDPVLVVCCVVSVGNNIGIWMKGFPPSVDPDFHWIWTHGSNDPDIDTQGGPVSVSVVVNVRSVNVMTMITMHGRDPPPPDPDPPPDDDDDDDDDDDDDDDDDDDDDDDDDDDDDPPDPPPPPPPDPDDDDDDDDDD